Protein AF-A0A6M6JPV5-F1 (afdb_monomer)

Structure (mmCIF, N/CA/C/O backbone):
data_AF-A0A6M6JPV5-F1
#
_entry.id   AF-A0A6M6JPV5-F1
#
loop_
_atom_site.group_PDB
_atom_site.id
_atom_site.type_symbol
_atom_site.label_atom_id
_atom_site.label_alt_id
_atom_site.label_comp_id
_atom_site.label_asym_id
_atom_site.label_entity_id
_atom_site.label_seq_id
_atom_site.pdbx_PDB_ins_code
_atom_site.Cartn_x
_atom_site.Cartn_y
_atom_site.Cartn_z
_atom_site.occupancy
_atom_site.B_iso_or_equiv
_atom_site.auth_seq_id
_atom_site.auth_comp_id
_atom_site.auth_asym_id
_atom_site.auth_atom_id
_atom_site.pdbx_PDB_model_num
ATOM 1 N N . MET A 1 1 ? 1.256 -0.247 9.463 1.00 95.81 1 MET A N 1
ATOM 2 C CA . MET A 1 1 ? 0.774 -0.762 8.167 1.00 95.81 1 MET A CA 1
ATOM 3 C C . MET A 1 1 ? 1.990 -1.065 7.330 1.00 95.81 1 MET A C 1
ATOM 5 O O . MET A 1 1 ? 2.870 -0.217 7.270 1.00 95.81 1 MET A O 1
ATOM 9 N N . THR A 1 2 ? 2.016 -2.234 6.708 1.00 98.06 2 THR A N 1
ATOM 10 C CA . THR A 1 2 ? 3.084 -2.632 5.790 1.00 98.06 2 THR A CA 1
ATOM 11 C C . THR A 1 2 ? 2.474 -2.908 4.429 1.00 98.06 2 THR A C 1
ATOM 13 O O . THR A 1 2 ? 1.382 -3.478 4.349 1.00 98.06 2 THR A O 1
ATOM 16 N N . VAL A 1 3 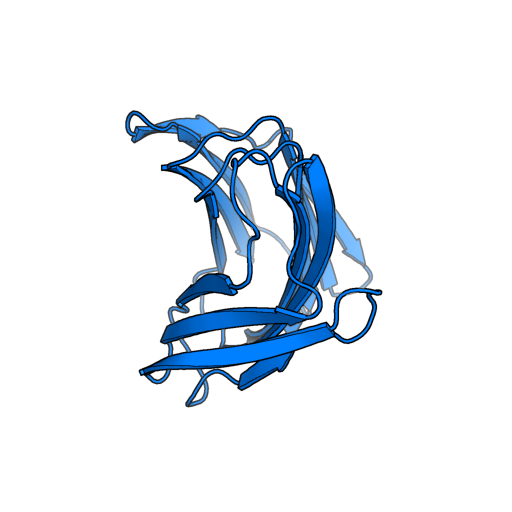? 3.149 -2.459 3.382 1.00 98.56 3 VAL A N 1
ATOM 17 C CA . VAL A 1 3 ? 2.757 -2.650 1.992 1.00 98.56 3 VAL A CA 1
ATOM 18 C C . VAL A 1 3 ? 3.949 -3.227 1.254 1.00 98.56 3 VAL A C 1
ATOM 20 O O . VAL A 1 3 ? 5.005 -2.608 1.238 1.00 98.56 3 VAL A O 1
ATOM 23 N N . ASP A 1 4 ? 3.775 -4.390 0.644 1.00 98.62 4 ASP A N 1
ATOM 24 C CA . ASP A 1 4 ? 4.795 -5.033 -0.176 1.00 98.62 4 ASP A CA 1
ATOM 25 C C . ASP A 1 4 ? 4.351 -4.974 -1.634 1.00 98.62 4 ASP A C 1
ATOM 27 O O . ASP A 1 4 ? 3.386 -5.633 -2.026 1.00 98.62 4 ASP A O 1
ATOM 31 N N . LEU A 1 5 ? 5.039 -4.167 -2.432 1.00 98.56 5 LEU A N 1
ATOM 32 C CA . LEU A 1 5 ? 4.824 -4.005 -3.860 1.00 98.56 5 LEU A CA 1
ATOM 33 C C . LEU A 1 5 ? 5.893 -4.791 -4.621 1.00 98.56 5 LEU A C 1
ATOM 35 O O . LEU A 1 5 ? 7.084 -4.523 -4.504 1.00 98.56 5 LEU A O 1
ATOM 39 N N . GLN A 1 6 ? 5.458 -5.767 -5.404 1.00 98.38 6 GLN A N 1
ATOM 40 C CA . GLN A 1 6 ? 6.316 -6.589 -6.250 1.00 98.38 6 GLN A CA 1
ATOM 41 C C . GLN A 1 6 ? 5.965 -6.295 -7.704 1.00 98.38 6 GLN A C 1
ATOM 43 O O . GLN A 1 6 ? 4.797 -6.427 -8.074 1.00 98.38 6 GLN A O 1
ATOM 48 N N . ILE A 1 7 ? 6.949 -5.907 -8.508 1.00 97.75 7 ILE A N 1
ATOM 49 C CA . ILE A 1 7 ? 6.799 -5.573 -9.926 1.00 97.75 7 ILE A CA 1
ATOM 50 C C . ILE A 1 7 ? 7.757 -6.462 -10.717 1.00 97.75 7 ILE A C 1
ATOM 52 O O . ILE A 1 7 ? 8.962 -6.457 -10.475 1.00 97.75 7 ILE A O 1
ATOM 56 N N . ALA A 1 8 ? 7.214 -7.257 -11.629 1.00 97.12 8 ALA A N 1
ATOM 57 C CA . ALA A 1 8 ? 7.983 -8.093 -12.538 1.00 97.12 8 ALA A CA 1
ATOM 58 C C . ALA A 1 8 ? 8.607 -7.254 -13.665 1.00 97.12 8 ALA A C 1
ATOM 60 O O . ALA A 1 8 ? 8.151 -6.148 -13.946 1.00 97.12 8 ALA A O 1
ATOM 61 N N . ALA A 1 9 ? 9.593 -7.819 -14.365 1.00 95.06 9 ALA A N 1
ATOM 62 C CA . ALA A 1 9 ? 10.273 -7.155 -15.480 1.00 95.06 9 ALA A CA 1
ATOM 63 C C . ALA A 1 9 ? 9.340 -6.769 -16.648 1.00 95.06 9 ALA A C 1
ATOM 65 O O . ALA A 1 9 ? 9.655 -5.870 -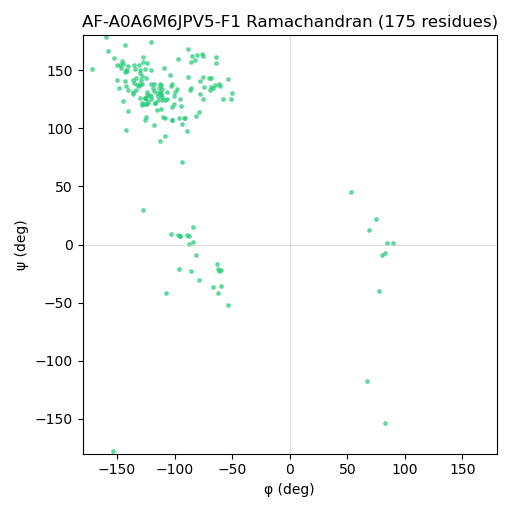17.419 1.00 95.06 9 ALA A O 1
ATOM 66 N N . ASP A 1 10 ? 8.178 -7.422 -16.789 1.00 94.56 10 ASP A N 1
ATOM 67 C CA . ASP A 1 10 ? 7.154 -7.057 -17.782 1.00 94.56 10 ASP A CA 1
ATOM 68 C C . ASP A 1 10 ? 6.140 -6.015 -17.264 1.00 94.56 10 ASP A C 1
ATOM 70 O O . ASP A 1 10 ? 5.126 -5.760 -17.917 1.00 94.56 10 ASP A O 1
ATOM 74 N N . GLY A 1 11 ? 6.380 -5.450 -16.077 1.00 95.25 11 GLY A N 1
ATOM 75 C CA . GLY A 1 11 ? 5.533 -4.456 -15.426 1.00 95.25 11 GLY A CA 1
ATOM 76 C C . GLY A 1 11 ? 4.339 -5.028 -14.661 1.00 95.25 11 GLY A C 1
ATOM 77 O O . GLY A 1 11 ? 3.668 -4.270 -13.955 1.00 95.25 11 GLY A O 1
ATOM 78 N N . LEU A 1 12 ? 4.046 -6.335 -14.745 1.00 97.00 12 LEU A N 1
ATOM 79 C CA . LEU A 1 12 ? 2.995 -6.937 -13.922 1.00 97.00 12 LEU A CA 1
ATOM 80 C C . LEU A 1 12 ? 3.322 -6.786 -12.446 1.00 97.00 12 LEU A C 1
ATOM 82 O O . LEU A 1 12 ? 4.442 -7.059 -12.019 1.00 97.00 12 LEU A O 1
ATOM 86 N N . CYS A 1 13 ? 2.323 -6.425 -11.647 1.00 96.88 13 CYS A N 1
ATOM 87 C CA . CYS A 1 13 ? 2.534 -6.244 -10.226 1.00 96.88 13 CYS A CA 1
ATOM 88 C C . CYS A 1 13 ? 1.563 -7.028 -9.347 1.00 96.88 13 CYS A C 1
ATOM 90 O O . CYS A 1 13 ? 0.434 -7.385 -9.711 1.00 96.88 13 CYS A O 1
ATOM 92 N N . SER A 1 14 ? 2.031 -7.256 -8.127 1.00 97.38 14 SER A N 1
ATOM 93 C CA . SER A 1 14 ? 1.192 -7.617 -6.999 1.00 97.38 14 SER A CA 1
ATOM 94 C C . SER A 1 14 ? 1.505 -6.7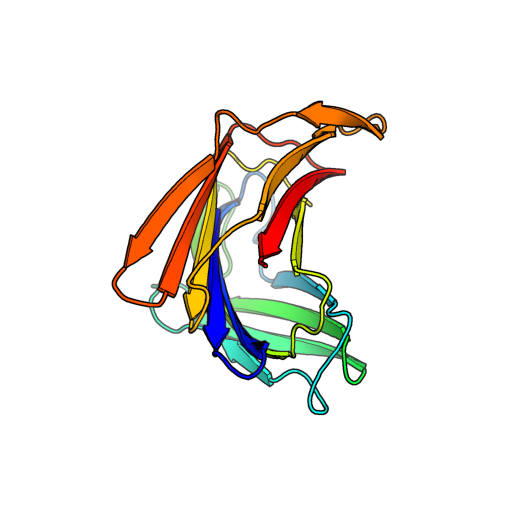00 -5.829 1.00 97.38 14 SER A C 1
ATOM 96 O O . SER A 1 14 ? 2.660 -6.347 -5.598 1.00 97.38 14 SER A O 1
ATOM 98 N N . VAL A 1 15 ? 0.472 -6.316 -5.090 1.00 98.31 15 VAL A N 1
ATOM 99 C CA . VAL A 1 15 ? 0.617 -5.545 -3.859 1.00 98.31 15 VAL A CA 1
ATOM 100 C C . VAL A 1 15 ? -0.021 -6.303 -2.711 1.00 98.31 15 VAL A C 1
ATOM 102 O O . VAL A 1 15 ? -1.170 -6.742 -2.792 1.00 98.31 15 VAL A O 1
ATOM 105 N N . THR A 1 16 ? 0.731 -6.470 -1.635 1.00 98.19 16 THR A N 1
ATOM 106 C CA . THR A 1 16 ? 0.280 -7.123 -0.412 1.00 98.19 16 THR A CA 1
ATOM 107 C C . THR A 1 16 ? 0.189 -6.085 0.687 1.00 98.19 16 THR A C 1
ATOM 109 O O . THR A 1 16 ? 1.116 -5.318 0.908 1.00 98.19 16 THR A O 1
ATOM 112 N N . TYR A 1 17 ? -0.943 -6.052 1.374 1.00 97.56 17 TYR A N 1
ATOM 113 C CA . TYR A 1 17 ? -1.192 -5.142 2.476 1.00 97.56 17 TYR A CA 1
ATOM 114 C C . TYR A 1 17 ? -1.322 -5.898 3.786 1.00 97.56 17 TYR A C 1
ATOM 116 O O . TYR A 1 17 ? -2.118 -6.833 3.883 1.00 97.56 17 TYR A O 1
ATOM 124 N N . TRP A 1 18 ? -0.660 -5.385 4.818 1.00 96.44 18 TRP A N 1
ATOM 125 C CA . TRP A 1 18 ? -0.785 -5.829 6.199 1.00 96.44 18 TRP A CA 1
ATOM 126 C C . TRP A 1 18 ? -1.158 -4.667 7.120 1.00 96.44 18 TRP A C 1
ATOM 128 O O . TRP A 1 18 ? -0.477 -3.639 7.208 1.00 96.44 18 TRP A O 1
ATOM 138 N N . TYR A 1 19 ? -2.247 -4.847 7.860 1.00 95.25 19 TYR A N 1
ATOM 139 C CA . TYR A 1 19 ? -2.757 -3.884 8.825 1.00 95.25 19 TYR A CA 1
ATOM 140 C C . TYR A 1 19 ? -2.686 -4.473 10.222 1.00 95.25 19 TYR A C 1
ATOM 142 O O . TYR A 1 19 ? -3.421 -5.404 10.530 1.00 95.25 19 TYR A O 1
ATOM 150 N N . HIS A 1 20 ? -1.869 -3.872 11.081 1.00 94.62 20 HIS A N 1
ATOM 151 C CA . HIS A 1 20 ? -2.031 -3.994 12.523 1.00 94.62 20 HIS A CA 1
ATOM 152 C C . HIS A 1 20 ? -2.917 -2.831 12.981 1.00 94.62 20 HIS A C 1
ATOM 154 O O . HIS A 1 20 ? -2.516 -1.671 12.888 1.00 94.62 20 HIS A O 1
ATOM 160 N N . SER A 1 21 ? -4.154 -3.131 13.368 1.00 93.50 21 SER A N 1
ATOM 161 C CA . SER A 1 21 ? -5.191 -2.139 13.649 1.00 93.50 21 SER A CA 1
ATOM 162 C C . SER A 1 21 ? -5.590 -2.188 15.114 1.00 93.50 21 SER A C 1
ATOM 164 O O . SER A 1 21 ? -5.937 -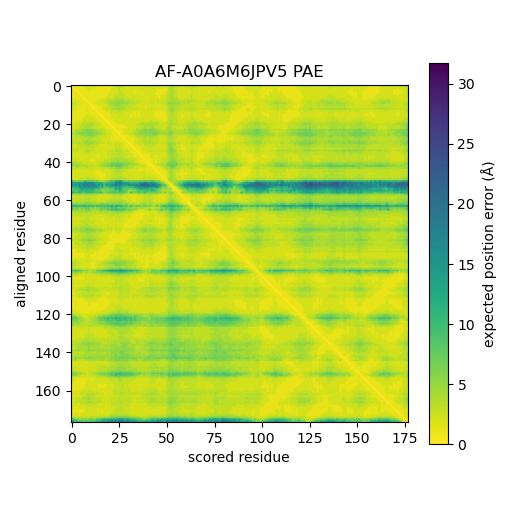3.257 15.597 1.00 93.50 21 SER A O 1
ATOM 166 N N . LEU A 1 22 ? -5.613 -1.031 15.777 1.00 94.75 22 LEU A N 1
ATOM 167 C CA . LEU A 1 22 ? -6.192 -0.830 17.106 1.00 94.75 22 LEU A CA 1
ATOM 168 C C . LEU A 1 22 ? -7.585 -0.212 16.961 1.00 94.75 22 LEU A C 1
ATOM 170 O O . LEU A 1 22 ? -7.754 0.779 16.244 1.00 94.75 22 LEU A O 1
ATOM 174 N N . ASN A 1 23 ? -8.584 -0.774 17.636 1.00 95.81 23 ASN A N 1
ATOM 175 C CA . ASN A 1 23 ? -9.914 -0.182 17.678 1.00 95.81 23 ASN A CA 1
ATOM 176 C C . ASN A 1 23 ? -10.040 0.806 18.848 1.00 95.81 23 ASN A C 1
ATOM 178 O O . ASN A 1 23 ? -10.327 0.418 19.975 1.00 95.81 23 ASN A O 1
ATOM 182 N N . LEU A 1 24 ? -9.867 2.097 18.561 1.00 94.06 24 LEU A N 1
ATOM 183 C CA . LEU A 1 24 ? -10.073 3.189 19.526 1.00 94.06 24 LEU A CA 1
ATOM 184 C C . LEU A 1 24 ? -11.521 3.709 19.575 1.00 94.06 24 LEU A C 1
ATOM 186 O O . LEU A 1 24 ? -11.784 4.737 20.191 1.00 94.06 24 LEU A O 1
ATOM 190 N N . THR A 1 25 ? -12.456 3.051 18.887 1.00 93.75 25 THR A N 1
ATOM 191 C CA . THR A 1 25 ? -13.875 3.430 18.923 1.00 93.75 25 THR A CA 1
ATOM 192 C C . THR A 1 25 ? -14.601 2.724 20.066 1.00 93.75 25 THR A C 1
ATOM 194 O O . THR A 1 25 ? -14.088 1.776 20.653 1.00 93.75 25 THR A O 1
ATOM 197 N N . ASP A 1 26 ? -15.824 3.157 20.356 1.00 97.00 26 ASP A N 1
ATOM 198 C CA . ASP A 1 26 ? -16.714 2.559 21.355 1.00 97.00 26 ASP A CA 1
ATOM 199 C C . ASP A 1 26 ? -17.516 1.356 20.819 1.00 97.00 26 ASP A C 1
ATOM 201 O O . ASP A 1 26 ? -18.336 0.782 21.536 1.00 97.00 26 ASP A O 1
ATOM 205 N N . ARG A 1 27 ? -17.297 0.951 19.557 1.00 97.31 27 ARG A N 1
ATOM 206 C CA . ARG A 1 27 ? -18.051 -0.118 18.885 1.00 97.31 27 ARG A CA 1
ATOM 207 C C . ARG A 1 27 ? -17.134 -1.148 18.226 1.00 97.31 27 ARG A C 1
ATOM 209 O O . ARG A 1 27 ? -16.054 -0.794 17.759 1.00 97.31 27 ARG A O 1
ATOM 216 N N . PRO A 1 28 ? -17.553 -2.421 18.118 1.00 97.31 28 PRO A N 1
ATOM 217 C CA . PRO A 1 28 ? -16.786 -3.415 17.378 1.00 97.31 28 PRO A CA 1
ATOM 218 C C . PRO A 1 28 ? -16.627 -3.056 15.893 1.00 97.31 28 PRO A C 1
ATOM 220 O O . PRO A 1 28 ? -17.577 -2.635 15.225 1.00 97.31 28 PRO A O 1
ATOM 223 N N . VAL A 1 29 ? -15.428 -3.272 15.352 1.00 95.88 29 VAL A N 1
ATOM 224 C CA . VAL A 1 29 ? -15.137 -3.105 13.923 1.00 95.88 29 VAL A CA 1
ATOM 225 C C . VAL A 1 29 ? -15.304 -4.447 13.223 1.00 95.88 29 VAL A C 1
ATOM 227 O O . VAL A 1 29 ? -14.443 -5.321 13.288 1.00 95.88 29 VAL A O 1
ATOM 230 N N . HIS A 1 30 ? -16.419 -4.589 12.511 1.00 96.00 30 HIS A N 1
ATOM 231 C CA . HIS A 1 30 ? -16.724 -5.777 11.707 1.00 96.00 30 HIS A CA 1
ATOM 232 C C . HIS A 1 30 ? -16.127 -5.720 10.300 1.00 96.00 30 HIS A C 1
ATOM 234 O O . HIS A 1 30 ? -15.988 -6.740 9.629 1.00 96.00 30 HIS A O 1
ATOM 240 N N . ARG A 1 31 ? -15.834 -4.512 9.812 1.00 94.56 31 ARG A N 1
ATOM 241 C CA . ARG A 1 31 ? -15.556 -4.273 8.399 1.00 94.56 31 ARG A CA 1
ATOM 242 C C . ARG A 1 31 ? -14.569 -3.133 8.216 1.00 94.56 31 ARG A C 1
ATOM 244 O O . ARG A 1 31 ? -14.741 -2.060 8.788 1.00 94.56 31 ARG A O 1
ATOM 251 N N . ALA A 1 32 ? -13.586 -3.347 7.350 1.00 93.88 32 ALA A N 1
ATOM 252 C CA . ALA A 1 32 ? -12.597 -2.348 6.971 1.00 93.88 32 ALA A CA 1
ATOM 253 C C . ALA A 1 32 ? -12.705 -2.047 5.461 1.00 93.88 32 ALA A C 1
ATOM 255 O O . ALA A 1 32 ? -12.262 -2.872 4.657 1.00 93.88 32 ALA A O 1
ATOM 256 N N . PRO A 1 33 ? -13.317 -0.915 5.052 1.00 95.50 33 PRO A N 1
ATOM 257 C CA . PRO A 1 33 ? -13.440 -0.545 3.642 1.00 95.50 33 PRO A CA 1
ATOM 258 C C . PRO A 1 33 ? -12.079 -0.193 3.040 1.00 95.50 33 PRO A C 1
ATOM 260 O O . PRO A 1 33 ? -11.230 0.381 3.724 1.00 95.50 33 PRO A O 1
ATOM 263 N N . ARG A 1 34 ? -11.874 -0.560 1.776 1.00 95.56 34 ARG A N 1
ATOM 264 C CA . ARG A 1 34 ? -10.634 -0.368 1.025 1.00 95.56 34 ARG A CA 1
ATOM 265 C C . ARG A 1 34 ? -10.934 -0.016 -0.421 1.00 95.56 34 ARG A C 1
ATOM 267 O O . ARG A 1 34 ? -11.938 -0.458 -0.989 1.00 95.56 34 ARG A O 1
ATOM 274 N N . ASP A 1 35 ? -10.027 0.739 -1.000 1.00 95.12 35 ASP A N 1
ATOM 275 C CA . ASP A 1 35 ? -9.999 1.111 -2.394 1.00 95.12 35 ASP A CA 1
ATOM 276 C C . ASP A 1 35 ? -8.580 0.972 -2.941 1.00 95.12 35 ASP A C 1
ATOM 278 O O . ASP A 1 35 ? -7.595 1.233 -2.257 1.00 95.12 35 ASP A O 1
ATOM 282 N N . LEU A 1 36 ? -8.498 0.499 -4.179 1.00 95.81 36 LEU A N 1
ATOM 283 C CA . LEU A 1 36 ? -7.273 0.443 -4.956 1.00 95.81 36 LEU A CA 1
ATOM 284 C C . LEU A 1 36 ? -7.565 0.940 -6.360 1.00 95.81 36 LEU A C 1
ATOM 286 O O . LEU A 1 36 ? -8.593 0.597 -6.953 1.00 95.81 36 LEU A O 1
ATOM 290 N N . TRP A 1 37 ? -6.631 1.719 -6.878 1.00 96.00 37 TRP A N 1
ATOM 291 C CA . TRP A 1 37 ? -6.631 2.214 -8.239 1.00 96.00 37 TRP A CA 1
ATOM 292 C C . TRP A 1 37 ? -5.240 1.995 -8.822 1.00 96.00 37 TRP A C 1
ATOM 294 O O . TRP A 1 37 ? -4.239 2.247 -8.153 1.00 96.00 37 TRP A O 1
ATOM 304 N N . PHE A 1 38 ? -5.201 1.540 -10.066 1.00 96.12 38 PHE A N 1
ATOM 305 C CA . PHE A 1 38 ? -3.989 1.455 -10.865 1.00 96.12 38 PHE A CA 1
ATOM 306 C C . PHE A 1 38 ? -4.213 2.187 -12.183 1.00 96.12 38 PHE A C 1
ATOM 308 O O . PHE A 1 38 ? -5.329 2.228 -12.703 1.00 96.12 38 PHE A O 1
ATOM 315 N N . GLN A 1 39 ? -3.151 2.733 -12.766 1.00 95.94 39 GLN A N 1
ATOM 316 C CA . GLN A 1 39 ? -3.242 3.347 -14.090 1.00 95.94 39 GLN A CA 1
ATOM 317 C C . GLN A 1 39 ? -3.544 2.300 -15.172 1.00 95.94 39 GLN A C 1
ATOM 319 O O . GLN A 1 39 ? -4.331 2.559 -16.083 1.00 95.94 39 GLN A O 1
ATOM 324 N N . HIS A 1 40 ? -2.972 1.099 -15.035 1.00 96.31 40 HIS A N 1
ATOM 325 C CA . HIS A 1 40 ? -3.163 -0.014 -15.959 1.00 96.31 40 HIS A CA 1
ATOM 326 C C . HIS A 1 40 ? -3.430 -1.334 -15.221 1.00 96.31 40 HIS A C 1
ATOM 328 O O . HIS A 1 40 ? -2.960 -1.563 -14.105 1.00 96.31 40 HIS A O 1
ATOM 334 N N . SER A 1 41 ? -4.183 -2.222 -15.869 1.00 95.44 41 SER A N 1
ATOM 335 C CA . SER A 1 41 ? -4.425 -3.593 -15.417 1.00 95.44 41 SER A CA 1
ATOM 336 C C . SER A 1 41 ? -4.646 -4.532 -16.603 1.00 95.44 41 SER A C 1
ATOM 338 O O . SER A 1 41 ? -5.077 -4.111 -17.681 1.00 95.44 41 SER A O 1
ATOM 340 N N . ARG A 1 42 ? -4.360 -5.825 -16.414 1.00 92.44 42 ARG A N 1
ATOM 341 C CA . ARG A 1 42 ? -4.678 -6.888 -17.379 1.00 92.44 42 ARG A CA 1
ATOM 342 C C . ARG A 1 42 ? -6.029 -7.502 -17.016 1.00 92.44 42 ARG A C 1
ATOM 344 O O . ARG A 1 42 ? -6.113 -8.624 -16.526 1.00 92.44 42 ARG A O 1
ATOM 351 N N . GLY A 1 43 ? -7.086 -6.726 -17.248 1.00 90.94 43 GLY A N 1
ATOM 352 C CA . GLY A 1 43 ? -8.451 -7.063 -16.848 1.00 90.94 43 GLY A CA 1
ATOM 353 C C . GLY A 1 43 ? -8.733 -6.701 -15.393 1.00 90.94 43 GLY A C 1
ATOM 354 O O . GLY A 1 43 ? -8.128 -5.783 -14.841 1.00 90.94 43 GLY A O 1
ATOM 355 N N . GLN A 1 44 ? -9.679 -7.412 -14.782 1.00 93.50 44 GLN A N 1
ATOM 356 C CA . GLN A 1 44 ? -10.133 -7.143 -13.423 1.00 93.50 44 GLN A CA 1
ATOM 357 C C . GLN A 1 44 ? -9.059 -7.475 -12.378 1.00 93.50 44 GLN A C 1
ATOM 359 O O . GLN A 1 44 ? -8.516 -8.578 -12.364 1.00 93.50 44 GLN A O 1
ATOM 364 N N . LEU A 1 45 ? -8.842 -6.557 -11.432 1.00 96.38 45 LEU A N 1
ATOM 365 C CA . LEU A 1 45 ? -7.971 -6.790 -10.276 1.00 96.38 45 LEU A CA 1
ATOM 366 C C . LEU A 1 45 ? -8.428 -8.002 -9.454 1.00 96.38 45 LEU A C 1
ATOM 368 O O . LEU A 1 45 ? -9.569 -8.032 -8.970 1.00 96.38 45 LEU A O 1
ATOM 372 N N . ASP A 1 46 ? -7.527 -8.955 -9.228 1.00 95.88 46 ASP A N 1
ATOM 373 C CA . ASP A 1 46 ? -7.744 -10.105 -8.352 1.00 95.88 46 ASP A CA 1
ATOM 374 C C . ASP A 1 46 ? -7.396 -9.754 -6.903 1.00 95.88 46 ASP A C 1
ATOM 376 O O . ASP A 1 46 ? -6.350 -9.170 -6.632 1.00 95.88 46 ASP A O 1
ATOM 380 N N . LEU A 1 47 ? -8.279 -10.110 -5.971 1.00 96.50 47 LEU A N 1
ATOM 381 C CA . LEU A 1 47 ? -8.196 -9.743 -4.559 1.00 96.50 47 LEU A CA 1
ATOM 382 C C . LEU A 1 47 ? -8.332 -10.993 -3.697 1.00 96.50 47 LEU A C 1
ATOM 384 O O . LEU A 1 47 ? -9.381 -11.639 -3.694 1.00 96.50 47 LEU A O 1
ATOM 388 N N . VAL A 1 48 ? -7.305 -11.273 -2.898 1.00 96.06 48 VAL A N 1
ATOM 389 C CA . VAL A 1 48 ? -7.235 -12.457 -2.038 1.00 96.06 48 VAL A CA 1
ATOM 390 C C . VAL A 1 48 ? -6.998 -12.041 -0.591 1.00 96.06 48 VAL A C 1
ATOM 392 O O . VAL A 1 48 ? -6.083 -11.277 -0.294 1.00 96.06 48 VAL A O 1
ATOM 395 N N . ALA A 1 49 ? -7.823 -12.545 0.327 1.00 95.19 49 ALA A N 1
ATOM 396 C CA . ALA A 1 49 ? -7.650 -12.319 1.761 1.00 95.19 49 ALA A CA 1
ATOM 397 C C . ALA 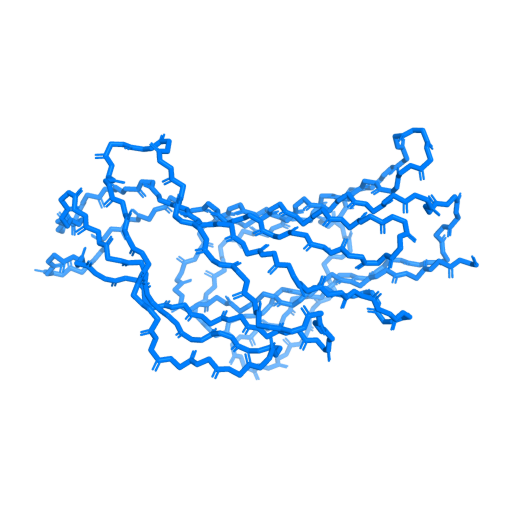A 1 49 ? -6.487 -13.174 2.299 1.00 95.19 49 ALA A C 1
ATOM 399 O O . ALA A 1 49 ? -6.391 -14.359 1.971 1.00 95.19 49 ALA A O 1
ATOM 400 N N . LEU A 1 50 ? -5.617 -12.592 3.126 1.00 93.12 50 LEU A N 1
ATOM 401 C CA . LEU A 1 50 ? -4.481 -13.301 3.718 1.00 93.12 50 LEU A CA 1
ATOM 402 C C . LEU A 1 50 ? -4.911 -14.020 4.999 1.00 93.12 50 LEU A C 1
ATOM 404 O O . LEU A 1 50 ? -5.599 -13.451 5.842 1.00 93.12 50 LEU A O 1
ATOM 408 N N . ARG A 1 51 ? -4.492 -15.278 5.160 1.00 79.56 51 ARG A N 1
ATOM 409 C CA . ARG A 1 51 ? -4.957 -16.165 6.244 1.00 79.56 51 ARG A CA 1
ATOM 410 C C . ARG A 1 51 ? -4.035 -16.226 7.465 1.00 79.56 51 ARG A C 1
ATOM 412 O O . ARG A 1 51 ? -4.253 -17.054 8.338 1.00 79.56 51 ARG A O 1
ATOM 419 N N . GLU A 1 52 ? -3.017 -15.379 7.540 1.00 69.44 52 GLU A N 1
ATOM 420 C CA . GLU A 1 52 ? -1.911 -15.536 8.501 1.00 69.44 52 GLU A CA 1
ATOM 421 C C . GLU A 1 52 ? -2.191 -14.961 9.900 1.00 69.44 52 GLU A C 1
ATOM 423 O O . GLU A 1 52 ? -1.272 -14.791 10.694 1.00 69.44 52 GLU A O 1
ATOM 428 N N . SER A 1 53 ? -3.446 -14.652 10.242 1.00 64.44 53 SER A N 1
ATOM 429 C CA . SER A 1 53 ? -3.781 -14.049 11.535 1.00 64.44 53 SER A CA 1
ATOM 430 C C . SER A 1 53 ? -4.878 -14.805 12.290 1.00 64.44 53 SER A C 1
ATOM 432 O O . SER A 1 53 ? -5.676 -15.541 11.707 1.00 64.44 53 SER A O 1
ATOM 434 N N . ALA A 1 54 ? -4.958 -14.563 13.603 1.00 67.88 54 ALA A N 1
ATOM 435 C CA . ALA A 1 54 ? -6.063 -15.030 14.443 1.00 67.88 54 ALA A CA 1
ATOM 436 C C . ALA A 1 54 ? -7.429 -14.453 14.013 1.00 67.88 54 ALA A C 1
ATOM 438 O O . ALA A 1 54 ? -8.472 -15.047 14.286 1.00 67.88 54 ALA A O 1
ATOM 439 N N . THR A 1 55 ? -7.432 -13.310 13.318 1.00 76.62 55 THR A N 1
ATOM 440 C CA . THR A 1 55 ? -8.634 -12.703 12.744 1.00 76.62 55 THR A CA 1
ATOM 441 C C . THR A 1 55 ? -8.822 -13.206 11.320 1.00 76.62 55 THR A C 1
ATOM 443 O O . THR A 1 55 ? -8.108 -12.818 10.393 1.00 76.62 55 THR A O 1
ATOM 446 N N . ARG A 1 56 ? -9.829 -14.054 11.109 1.00 83.06 56 ARG A N 1
ATOM 447 C CA . ARG A 1 56 ? -10.198 -14.452 9.751 1.00 83.06 56 ARG A CA 1
ATOM 448 C C . ARG A 1 56 ? -10.750 -13.236 9.026 1.00 83.06 56 ARG A C 1
ATOM 450 O O . ARG A 1 56 ? -11.596 -12.525 9.570 1.00 83.06 56 ARG A O 1
ATOM 457 N N . ASN A 1 57 ? -10.307 -13.027 7.791 1.00 89.94 57 ASN A N 1
ATOM 458 C CA . ASN A 1 57 ? -10.903 -12.034 6.921 1.00 89.94 57 ASN A CA 1
ATOM 459 C C . ASN A 1 57 ? -11.453 -12.644 5.628 1.00 89.94 57 ASN A C 1
ATOM 461 O O . ASN A 1 57 ? -10.980 -13.660 5.123 1.00 89.94 57 ASN A O 1
ATOM 465 N N . ALA A 1 58 ? -12.492 -12.004 5.103 1.00 93.12 58 ALA A N 1
ATOM 466 C CA . ALA A 1 58 ? -13.054 -12.293 3.792 1.00 93.12 58 ALA A CA 1
ATOM 467 C C . ALA A 1 58 ? -13.193 -10.990 3.006 1.00 93.12 58 ALA A C 1
ATOM 469 O O . ALA A 1 58 ? -13.444 -9.932 3.584 1.00 93.12 58 ALA A O 1
ATOM 470 N N . ILE A 1 59 ? -13.036 -11.054 1.686 1.00 95.50 59 ILE A N 1
ATOM 471 C CA . ILE A 1 59 ? -13.156 -9.879 0.824 1.00 95.50 59 ILE A CA 1
ATOM 472 C C . ILE A 1 59 ? -14.579 -9.797 0.286 1.00 95.50 59 ILE A C 1
ATOM 474 O O . ILE A 1 59 ? -15.038 -10.674 -0.439 1.00 95.50 59 ILE A O 1
ATOM 478 N N . GLN A 1 60 ? -15.266 -8.709 0.619 1.00 95.81 60 GLN A N 1
ATOM 479 C CA . GLN A 1 60 ? -16.542 -8.342 0.020 1.00 95.81 60 GLN A CA 1
ATOM 480 C C . GLN A 1 60 ? -16.305 -7.227 -0.999 1.00 95.81 60 GLN A C 1
ATOM 482 O O . GLN A 1 60 ? -16.065 -6.078 -0.619 1.00 95.81 60 GLN A O 1
ATOM 487 N N . ARG A 1 61 ? -16.397 -7.546 -2.292 1.00 94.94 61 ARG A N 1
ATOM 488 C CA . ARG A 1 61 ? -16.350 -6.535 -3.358 1.00 94.94 61 ARG A CA 1
ATOM 489 C C . ARG A 1 61 ? -17.608 -5.666 -3.310 1.00 94.94 61 ARG A C 1
ATOM 491 O O . ARG A 1 61 ? -18.708 -6.179 -3.136 1.00 94.94 61 ARG A O 1
ATOM 498 N N . LEU A 1 62 ? -17.429 -4.354 -3.435 1.00 94.06 62 LEU A N 1
ATOM 499 C CA . LEU A 1 62 ? -18.519 -3.372 -3.493 1.00 94.06 62 LEU A CA 1
ATOM 500 C C . LEU A 1 62 ? -18.698 -2.806 -4.892 1.00 94.06 62 LEU A C 1
ATOM 502 O O . LEU A 1 62 ? -19.816 -2.602 -5.347 1.00 94.06 62 LEU A O 1
ATOM 506 N N . HIS A 1 63 ? -17.583 -2.522 -5.549 1.00 90.31 63 HIS A N 1
ATOM 507 C CA . HIS A 1 63 ? -17.550 -2.035 -6.910 1.00 90.31 63 HIS A CA 1
ATOM 508 C C . HIS A 1 63 ? -16.262 -2.521 -7.557 1.00 90.31 63 HIS A C 1
ATOM 510 O O . HIS A 1 63 ? -15.207 -2.574 -6.914 1.00 90.31 63 HIS A O 1
ATOM 516 N N . THR A 1 64 ? -16.338 -2.901 -8.824 1.00 81.62 64 THR A N 1
ATOM 517 C CA . THR A 1 64 ? -15.146 -3.235 -9.589 1.00 81.62 64 THR A CA 1
ATOM 518 C C . THR A 1 64 ? -15.278 -2.713 -11.009 1.00 81.62 64 THR A C 1
ATOM 520 O O . THR A 1 64 ? -16.312 -2.897 -11.644 1.00 81.62 64 THR A O 1
ATOM 523 N N . ALA A 1 65 ? -14.212 -2.067 -11.458 1.00 88.25 65 ALA A N 1
ATOM 524 C CA . ALA A 1 65 ? -13.882 -1.819 -12.850 1.00 88.25 65 ALA A CA 1
ATOM 525 C C . ALA A 1 65 ? -12.511 -2.466 -13.116 1.00 88.25 65 ALA A C 1
ATOM 527 O O . ALA A 1 65 ? -11.883 -2.962 -12.178 1.00 88.25 65 ALA A O 1
ATOM 528 N N . ASP A 1 66 ? -12.038 -2.470 -14.361 1.00 89.38 66 ASP A N 1
ATOM 529 C CA . ASP A 1 66 ? -10.806 -3.186 -14.721 1.00 89.38 66 ASP A CA 1
ATOM 530 C C . ASP A 1 66 ? -9.620 -2.788 -13.831 1.00 89.38 66 ASP A C 1
ATOM 532 O O . ASP A 1 66 ? -9.014 -3.637 -13.182 1.00 89.38 66 ASP A O 1
ATOM 536 N N . ASN A 1 67 ? -9.352 -1.490 -13.705 1.00 91.62 67 ASN A N 1
ATOM 537 C CA . ASN A 1 67 ? -8.201 -0.949 -12.982 1.00 91.62 67 ASN A CA 1
ATOM 538 C C . ASN A 1 67 ? -8.543 -0.368 -11.596 1.00 91.62 67 ASN A C 1
ATOM 540 O O . ASN A 1 67 ? -7.700 0.272 -10.964 1.00 91.62 67 ASN A O 1
ATOM 544 N N . VAL A 1 68 ? -9.775 -0.579 -11.113 1.00 95.12 68 VAL A N 1
ATOM 545 C CA . VAL A 1 68 ? -10.261 -0.049 -9.829 1.00 95.12 68 VAL A CA 1
ATOM 546 C C . VAL A 1 68 ? -11.027 -1.102 -9.054 1.00 95.12 68 VAL A C 1
ATOM 548 O O . VAL A 1 68 ? -11.996 -1.679 -9.546 1.00 95.12 68 VAL A O 1
ATOM 551 N N . ALA A 1 69 ? -10.690 -1.264 -7.779 1.00 95.94 69 ALA A N 1
ATOM 552 C CA . ALA A 1 69 ? -11.467 -2.081 -6.863 1.00 95.94 69 ALA A CA 1
ATOM 553 C C . ALA A 1 69 ? -11.859 -1.288 -5.619 1.00 95.94 69 ALA A C 1
ATOM 555 O O . ALA A 1 69 ? -11.004 -0.771 -4.909 1.00 95.94 69 ALA A O 1
ATOM 556 N N . LYS A 1 70 ? -13.160 -1.262 -5.308 1.00 96.88 70 LYS A N 1
ATOM 557 C CA . LYS A 1 70 ? -13.675 -0.858 -3.993 1.00 96.88 70 LYS A CA 1
ATOM 558 C C . LYS A 1 70 ? -14.258 -2.081 -3.309 1.00 96.88 70 LYS A C 1
ATOM 560 O O . LYS A 1 70 ? -15.097 -2.787 -3.872 1.00 96.88 70 LYS A O 1
ATOM 565 N N . PHE A 1 71 ? -13.825 -2.350 -2.091 1.00 96.81 71 PHE A N 1
ATOM 566 C CA . PHE A 1 71 ? -14.170 -3.568 -1.369 1.00 96.81 71 PHE A CA 1
ATOM 567 C C . PHE A 1 71 ? -14.107 -3.331 0.137 1.00 96.81 71 PHE A C 1
ATOM 569 O O . PHE A 1 71 ? -13.867 -2.221 0.613 1.00 96.81 71 PHE A O 1
ATOM 576 N N . ALA A 1 72 ? -14.358 -4.373 0.917 1.00 96.31 72 ALA A N 1
ATOM 577 C CA . ALA A 1 72 ? -13.983 -4.374 2.316 1.00 96.31 72 ALA A CA 1
ATOM 578 C C . ALA A 1 72 ? -13.503 -5.735 2.778 1.00 96.31 72 ALA A C 1
ATOM 580 O O . ALA A 1 72 ? -14.017 -6.769 2.349 1.00 96.31 72 ALA A O 1
ATOM 581 N N . CYS A 1 73 ? -12.586 -5.698 3.736 1.00 95.56 73 CYS A N 1
ATOM 582 C CA . CYS A 1 73 ? -12.259 -6.847 4.557 1.00 95.56 73 CYS A CA 1
ATOM 583 C C . CYS A 1 73 ? -13.343 -6.993 5.630 1.00 95.56 73 CYS A C 1
ATOM 585 O O . CYS A 1 73 ? -13.491 -6.117 6.484 1.00 95.56 73 CYS A O 1
ATOM 587 N N . GLN A 1 74 ? -14.111 -8.075 5.564 1.00 95.94 74 GLN A N 1
ATOM 588 C CA . GLN A 1 74 ? -14.991 -8.542 6.634 1.00 95.94 74 GLN A CA 1
ATOM 589 C C . GLN A 1 74 ? -14.135 -9.251 7.678 1.00 95.94 74 GLN A C 1
ATOM 591 O O . GLN A 1 74 ? -13.331 -10.095 7.295 1.00 95.94 74 GLN A O 1
ATOM 596 N N . LEU A 1 75 ? -14.280 -8.905 8.954 1.00 94.56 75 LEU A N 1
ATOM 597 C CA . LEU A 1 75 ? -13.428 -9.378 10.046 1.00 94.56 75 LEU A CA 1
ATOM 598 C C . LEU A 1 75 ? -14.219 -10.301 10.974 1.00 94.56 75 LEU A C 1
ATOM 600 O O . LEU A 1 75 ? -15.312 -9.952 11.424 1.00 94.56 75 LEU A O 1
ATOM 604 N N . SER A 1 76 ? -13.670 -11.486 11.243 1.00 91.88 76 SER A N 1
ATOM 605 C CA . SER A 1 76 ? -14.267 -12.480 12.132 1.00 91.88 76 SER A CA 1
ATOM 606 C C . SER A 1 76 ? -13.196 -13.174 12.995 1.00 91.88 76 SER A C 1
ATOM 608 O O . SER A 1 76 ? -12.406 -13.960 12.461 1.00 91.88 76 SER A O 1
ATOM 610 N N . PRO A 1 77 ? -13.210 -12.994 14.327 1.00 93.12 77 PRO A N 1
ATOM 611 C CA . PRO A 1 77 ? -14.129 -12.132 15.082 1.00 93.12 77 PRO A CA 1
ATOM 612 C C . PRO A 1 77 ? -13.955 -10.637 14.735 1.00 93.12 77 PRO A C 1
ATOM 614 O O . PRO A 1 77 ? -12.943 -10.266 14.137 1.00 93.12 77 PRO A O 1
ATOM 617 N N . PRO A 1 78 ? -14.945 -9.776 15.043 1.00 95.50 78 PRO A N 1
ATOM 618 C CA . PRO A 1 78 ? -14.754 -8.332 14.942 1.00 95.50 78 PRO A CA 1
ATOM 619 C C . PRO A 1 78 ? -13.690 -7.858 15.937 1.00 95.50 78 PRO A C 1
ATOM 621 O O . PRO A 1 78 ? -13.476 -8.490 16.965 1.00 95.50 78 PRO A O 1
ATOM 624 N N . ILE A 1 79 ? -13.069 -6.715 15.654 1.00 95.56 79 ILE A N 1
ATOM 625 C CA . ILE A 1 79 ? -12.123 -6.085 16.586 1.00 95.56 79 ILE A CA 1
ATOM 626 C C . ILE A 1 79 ? -12.939 -5.314 17.626 1.00 95.56 79 ILE A C 1
ATOM 628 O O . ILE A 1 79 ? -13.568 -4.311 17.271 1.00 95.56 79 ILE A O 1
ATOM 632 N N . HIS A 1 80 ? -12.976 -5.746 18.884 1.00 97.06 80 HIS A N 1
ATOM 633 C CA . HIS A 1 80 ? -13.726 -5.039 19.926 1.00 97.06 80 HIS A CA 1
ATOM 634 C C . HIS A 1 80 ? -13.008 -3.753 20.381 1.00 97.06 80 HIS A C 1
ATOM 636 O O . HIS A 1 80 ? -11.828 -3.565 20.081 1.00 97.06 80 HIS A O 1
ATOM 642 N N . PRO A 1 81 ? -13.707 -2.815 21.049 1.00 97.94 81 PRO A N 1
ATOM 643 C CA . PRO A 1 81 ? -13.084 -1.617 21.615 1.00 97.94 81 PRO A CA 1
ATOM 644 C C . PRO A 1 81 ? -11.854 -1.937 22.472 1.00 97.94 81 PRO A C 1
ATOM 646 O O . PRO A 1 81 ? -11.912 -2.796 23.348 1.00 97.94 81 PRO A O 1
ATOM 649 N N . GLY A 1 82 ? -10.746 -1.244 22.216 1.00 97.12 82 GLY A N 1
ATOM 650 C CA . GLY A 1 82 ? -9.463 -1.452 22.891 1.00 97.12 82 GLY A CA 1
ATOM 651 C C . GLY A 1 82 ? -8.640 -2.637 22.374 1.00 97.12 82 GLY A C 1
ATOM 652 O O . GLY A 1 82 ? -7.473 -2.753 22.742 1.00 97.12 82 GLY A O 1
ATOM 653 N N . GLU A 1 83 ? -9.192 -3.490 21.508 1.00 96.44 83 GLU A N 1
ATOM 654 C CA . GLU A 1 83 ? -8.466 -4.629 20.945 1.00 96.44 83 GLU A CA 1
ATOM 655 C C . GLU A 1 83 ? -7.652 -4.254 19.709 1.00 96.44 83 GLU A C 1
ATOM 657 O O . GLU A 1 83 ? -7.956 -3.302 18.975 1.00 96.44 83 GLU A O 1
ATOM 662 N N . THR A 1 84 ? -6.634 -5.072 19.446 1.00 94.00 84 THR A N 1
ATOM 663 C CA . THR A 1 84 ? -5.887 -5.052 18.196 1.00 94.00 84 THR A CA 1
ATOM 664 C C . THR A 1 84 ? -6.187 -6.278 17.346 1.00 94.00 84 THR A C 1
ATOM 666 O O . THR A 1 84 ? -6.491 -7.358 17.848 1.00 94.00 84 THR A O 1
ATOM 669 N N . ALA A 1 85 ? -6.064 -6.122 16.032 1.00 93.69 85 ALA A N 1
ATOM 670 C CA . ALA A 1 85 ? -6.049 -7.243 15.107 1.00 93.69 85 ALA A CA 1
ATOM 671 C C . ALA A 1 85 ? -5.042 -7.016 13.985 1.00 93.69 85 ALA A C 1
ATOM 673 O O . ALA A 1 85 ? -4.819 -5.885 13.540 1.00 93.69 85 ALA A O 1
ATOM 674 N N . LEU A 1 86 ? -4.480 -8.119 13.501 1.00 94.00 86 LEU A N 1
ATOM 675 C CA . LEU A 1 86 ? -3.732 -8.175 12.255 1.00 94.00 86 LEU A CA 1
ATOM 676 C C . LEU A 1 86 ? -4.664 -8.690 11.159 1.00 94.00 86 LEU A C 1
ATOM 678 O O . LEU A 1 86 ? -5.364 -9.673 11.362 1.00 94.00 86 LEU A O 1
ATOM 682 N N . PHE A 1 87 ? -4.682 -8.056 9.995 1.00 94.69 87 PHE A N 1
ATOM 683 C CA . PHE A 1 87 ? -5.326 -8.613 8.806 1.00 94.69 87 PHE A CA 1
ATOM 684 C C . PHE A 1 87 ? -4.661 -8.073 7.546 1.00 94.69 87 PHE A C 1
ATOM 686 O O . PHE A 1 87 ? -4.023 -7.020 7.570 1.00 94.69 87 PHE A O 1
ATOM 693 N N . GLY A 1 88 ? -4.842 -8.768 6.428 1.00 95.38 88 GLY A N 1
ATOM 694 C CA . GLY A 1 88 ? -4.220 -8.365 5.177 1.00 95.38 88 GLY A CA 1
ATOM 695 C C . GLY A 1 88 ? -4.918 -8.906 3.944 1.00 95.38 88 GLY A C 1
ATOM 696 O O . GLY A 1 88 ? -5.776 -9.786 4.020 1.00 95.38 88 GLY A O 1
ATOM 697 N N . TYR A 1 89 ? -4.570 -8.350 2.798 1.00 96.62 89 TYR A N 1
ATOM 698 C CA . TYR A 1 89 ? -5.035 -8.821 1.500 1.00 96.62 89 TYR A CA 1
ATOM 699 C C . TYR A 1 89 ? -3.926 -8.639 0.469 1.00 96.62 89 TYR A C 1
ATOM 701 O O . TYR A 1 89 ? -3.067 -7.772 0.619 1.00 96.62 89 TYR A O 1
ATOM 709 N N . ARG A 1 90 ? -3.970 -9.437 -0.593 1.00 97.38 90 ARG A N 1
ATOM 710 C CA . ARG A 1 90 ? -3.140 -9.263 -1.781 1.00 97.38 90 ARG A CA 1
ATOM 711 C C . ARG A 1 90 ? -4.014 -8.862 -2.956 1.00 97.38 90 ARG A C 1
ATOM 713 O O . ARG A 1 90 ? -5.088 -9.434 -3.144 1.00 97.38 90 ARG A O 1
ATOM 720 N N . CYS A 1 91 ? -3.538 -7.903 -3.735 1.00 97.62 91 CYS A N 1
ATOM 721 C CA . CYS A 1 91 ? -4.096 -7.523 -5.020 1.00 97.62 91 CYS A CA 1
ATOM 722 C C . CYS A 1 91 ? -3.111 -7.889 -6.133 1.00 97.62 91 CYS A C 1
ATOM 724 O O . CYS A 1 91 ? -1.910 -7.673 -5.984 1.00 97.62 91 CYS A O 1
ATOM 726 N N . SER A 1 92 ? -3.606 -8.433 -7.241 1.00 97.25 92 SER A N 1
ATOM 727 C CA . SER A 1 92 ? -2.807 -8.740 -8.435 1.00 97.25 92 SER A CA 1
ATOM 728 C C . SER A 1 92 ? -3.597 -8.472 -9.718 1.00 97.25 92 SER A C 1
ATOM 730 O O . SER A 1 92 ? -4.786 -8.157 -9.660 1.00 97.25 92 SER A O 1
ATOM 732 N N . GLY A 1 93 ? -2.930 -8.554 -10.872 1.00 94.19 93 GLY A N 1
ATOM 733 C CA . GLY A 1 93 ? -3.521 -8.241 -12.182 1.00 94.19 93 GLY A CA 1
ATOM 734 C C . GLY A 1 93 ? -3.369 -6.776 -12.601 1.00 94.19 93 GLY A C 1
ATOM 735 O O . GLY A 1 93 ? -3.829 -6.394 -13.675 1.00 94.19 93 GLY A O 1
ATOM 736 N N . ALA A 1 94 ? -2.707 -5.963 -11.780 1.00 95.25 94 ALA A N 1
ATOM 737 C CA . ALA A 1 94 ? -2.300 -4.615 -12.140 1.00 95.25 94 ALA A CA 1
ATOM 738 C C . ALA A 1 94 ? -0.963 -4.612 -12.896 1.00 95.25 94 ALA A C 1
ATOM 740 O O . ALA A 1 94 ? -0.214 -5.592 -12.875 1.00 95.25 94 ALA A O 1
ATOM 741 N N . GLU A 1 95 ? -0.690 -3.508 -13.584 1.00 95.56 95 GLU A N 1
ATOM 742 C CA . GLU A 1 95 ? 0.499 -3.346 -14.412 1.00 95.56 95 GLU A CA 1
ATOM 743 C C . GLU A 1 95 ? 1.027 -1.911 -14.322 1.00 95.56 95 GLU A C 1
ATOM 745 O O . GLU A 1 95 ? 0.255 -0.950 -14.315 1.00 95.56 95 GLU A O 1
ATOM 750 N N . PHE A 1 96 ? 2.345 -1.768 -14.284 1.00 95.06 96 PHE A N 1
ATOM 751 C CA . PHE A 1 96 ? 3.040 -0.493 -14.388 1.00 95.06 96 PHE A CA 1
ATOM 752 C C . PHE A 1 96 ? 3.633 -0.330 -15.791 1.00 95.06 96 PHE A C 1
ATOM 754 O O . PHE A 1 96 ? 4.196 -1.272 -16.347 1.00 95.06 96 PHE A O 1
ATOM 761 N N . ARG A 1 97 ? 3.496 0.867 -16.377 1.00 92.19 97 ARG A N 1
ATOM 762 C CA . ARG A 1 97 ? 3.980 1.181 -17.730 1.00 92.19 97 ARG A CA 1
ATOM 763 C C . ARG A 1 97 ? 4.529 2.604 -17.782 1.00 92.19 97 ARG A C 1
ATOM 765 O O . ARG A 1 97 ? 3.760 3.550 -17.909 1.00 92.19 97 ARG A O 1
ATOM 772 N N . GLY A 1 98 ? 5.847 2.753 -17.692 1.00 83.44 98 GLY A N 1
ATOM 773 C CA . GLY A 1 98 ? 6.544 4.035 -17.870 1.00 83.44 98 GLY A CA 1
ATOM 774 C C . GLY A 1 98 ? 6.468 4.992 -16.674 1.00 83.44 98 GLY A C 1
ATOM 775 O O . GLY A 1 98 ? 7.485 5.584 -16.328 1.00 83.44 98 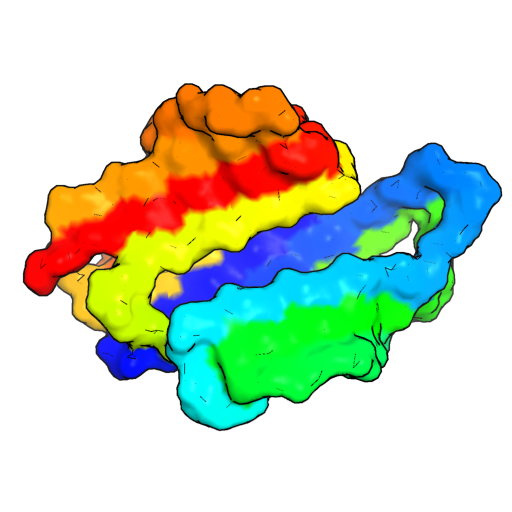GLY A O 1
ATOM 776 N N . ASP A 1 99 ? 5.317 5.094 -16.007 1.00 88.88 99 ASP A N 1
ATOM 777 C CA . ASP A 1 99 ? 5.144 5.889 -14.787 1.00 88.88 99 ASP A CA 1
ATOM 778 C C . ASP A 1 99 ? 5.278 5.006 -13.540 1.00 88.88 99 ASP A C 1
ATOM 780 O O . ASP A 1 99 ? 4.391 4.204 -13.230 1.00 88.88 99 ASP A O 1
ATOM 784 N N . TRP A 1 100 ? 6.376 5.166 -12.799 1.00 94.81 100 TRP A N 1
ATOM 785 C CA . TRP A 1 100 ? 6.654 4.345 -11.621 1.00 94.81 100 TRP A CA 1
ATOM 786 C C . TRP A 1 100 ? 6.488 5.142 -10.339 1.00 94.81 100 TRP A C 1
ATOM 788 O O . TRP A 1 100 ? 7.391 5.838 -9.871 1.00 94.81 100 TRP A O 1
ATOM 798 N N . TYR A 1 101 ? 5.290 5.054 -9.772 1.00 97.12 101 TYR A N 1
ATOM 799 C CA . TYR A 1 101 ? 5.004 5.635 -8.474 1.00 97.12 101 TYR A CA 1
ATOM 800 C C . TYR A 1 101 ? 3.972 4.823 -7.701 1.00 97.12 101 TYR A C 1
ATOM 802 O O . TYR A 1 101 ? 3.101 4.159 -8.260 1.00 97.12 101 TYR A O 1
ATOM 810 N N . TRP A 1 102 ? 4.035 4.937 -6.383 1.00 98.00 102 TRP A N 1
ATOM 811 C CA . TRP A 1 102 ? 3.014 4.449 -5.479 1.00 98.00 102 TRP A CA 1
ATOM 812 C C . TRP A 1 102 ? 2.553 5.580 -4.577 1.00 98.00 102 TRP A C 1
ATOM 814 O O . TRP A 1 102 ? 3.375 6.199 -3.902 1.00 98.00 102 TRP A O 1
ATOM 824 N N . ARG A 1 103 ? 1.242 5.834 -4.544 1.00 97.88 103 ARG A N 1
ATOM 825 C CA . ARG A 1 103 ? 0.622 6.823 -3.656 1.00 97.88 103 ARG A CA 1
ATOM 826 C C . ARG A 1 103 ? -0.329 6.127 -2.694 1.00 97.88 103 ARG A C 1
ATOM 828 O O . ARG A 1 103 ? -1.289 5.488 -3.113 1.00 97.88 103 ARG A O 1
ATOM 835 N N . GLN A 1 104 ? -0.082 6.293 -1.400 1.00 97.88 104 GLN A N 1
ATOM 836 C CA . GLN A 1 104 ? -0.886 5.726 -0.326 1.00 97.88 104 GLN A CA 1
ATOM 837 C C . GLN A 1 104 ? -1.628 6.828 0.425 1.00 97.88 104 GLN A C 1
ATOM 839 O O . GLN A 1 104 ? -0.997 7.725 0.973 1.00 97.88 104 GLN A O 1
ATOM 844 N N . GLN A 1 105 ? -2.953 6.716 0.517 1.00 96.75 105 GLN A N 1
ATOM 845 C CA . GLN A 1 105 ? -3.775 7.546 1.401 1.00 96.75 105 GLN A CA 1
ATOM 846 C C . GLN A 1 105 ? -3.909 6.916 2.791 1.00 96.75 105 GLN A C 1
ATOM 848 O O . GLN A 1 105 ? -4.077 5.698 2.916 1.00 96.75 105 GLN A O 1
ATOM 853 N N . PHE A 1 106 ? -3.942 7.736 3.840 1.00 96.56 106 PHE A N 1
ATOM 854 C CA . PHE A 1 106 ? -4.219 7.285 5.204 1.00 96.56 106 PHE A CA 1
ATOM 855 C C . PHE A 1 106 ? -5.611 7.743 5.652 1.00 96.56 106 PHE A C 1
ATOM 857 O O . PHE A 1 106 ? -5.859 8.913 5.914 1.00 96.56 106 PHE A O 1
ATOM 864 N N . ALA A 1 107 ? -6.551 6.800 5.758 1.00 93.06 107 ALA A N 1
ATOM 865 C CA . ALA A 1 107 ? -7.919 7.085 6.214 1.00 93.06 107 ALA A CA 1
ATOM 866 C C . ALA A 1 107 ? -8.053 7.161 7.750 1.00 93.06 107 ALA A C 1
ATOM 868 O O . ALA A 1 107 ? -9.121 7.469 8.276 1.00 93.06 107 ALA A O 1
ATOM 869 N N . ARG A 1 108 ? -7.000 6.792 8.485 1.00 93.25 108 ARG A N 1
ATOM 870 C CA . ARG A 1 108 ? -6.950 6.730 9.952 1.00 93.25 108 ARG A CA 1
ATOM 871 C C . ARG A 1 108 ? -5.549 7.101 10.415 1.00 93.25 108 ARG A C 1
ATOM 873 O O . ARG A 1 108 ? -4.593 6.892 9.666 1.00 93.25 108 ARG A O 1
ATOM 880 N N . HIS A 1 109 ? -5.436 7.536 11.670 1.00 95.75 109 HIS A N 1
ATOM 881 C CA . HIS A 1 109 ? -4.138 7.677 12.321 1.00 95.75 109 HIS A CA 1
ATOM 882 C C . HIS A 1 109 ? -3.330 6.384 12.168 1.00 95.75 109 HIS A C 1
ATOM 884 O O . HIS A 1 109 ? -3.804 5.298 12.511 1.00 95.75 109 HIS A O 1
ATOM 890 N N . THR A 1 110 ? -2.126 6.509 11.622 1.00 96.94 110 THR A N 1
ATOM 891 C CA . THR A 1 110 ? -1.238 5.391 11.315 1.00 96.94 110 THR A CA 1
ATOM 892 C C . THR A 1 110 ? 0.099 5.648 11.988 1.00 96.94 110 THR A C 1
ATOM 894 O O . THR A 1 110 ? 0.868 6.508 11.572 1.00 96.94 110 THR A O 1
ATOM 897 N N . GLN A 1 111 ? 0.374 4.897 13.055 1.00 96.94 111 GLN A N 1
ATOM 898 C CA . GLN A 1 111 ? 1.587 5.089 13.850 1.00 96.94 111 GLN A CA 1
ATOM 899 C C . GLN A 1 111 ? 2.861 4.833 13.040 1.00 96.94 111 GLN A C 1
ATOM 901 O O . GLN A 1 111 ? 3.811 5.596 13.161 1.00 96.94 111 GLN A O 1
ATOM 906 N N . ALA A 1 112 ? 2.859 3.787 12.215 1.00 97.56 112 ALA A N 1
ATOM 907 C CA . ALA A 1 112 ? 3.973 3.424 11.352 1.00 97.56 112 ALA A CA 1
ATOM 908 C C . ALA A 1 112 ? 3.452 2.918 10.004 1.00 97.56 112 ALA A C 1
ATOM 910 O O . ALA A 1 112 ? 2.503 2.122 9.948 1.00 97.56 112 ALA A O 1
ATOM 911 N N . TYR A 1 113 ? 4.088 3.370 8.934 1.00 98.38 113 TYR A N 1
ATOM 912 C CA . TYR A 1 113 ? 3.888 2.955 7.556 1.00 98.38 113 TYR A CA 1
ATOM 913 C C . TYR A 1 113 ? 5.222 2.492 6.985 1.00 98.38 113 TYR A C 1
ATOM 915 O O . TYR A 1 113 ? 6.221 3.193 7.116 1.00 98.38 113 TYR A O 1
ATOM 923 N N . VAL A 1 114 ? 5.216 1.326 6.351 1.00 98.69 114 VAL A N 1
ATOM 924 C CA . VAL A 1 114 ? 6.358 0.781 5.620 1.00 98.69 114 VAL A CA 1
ATOM 925 C C . VAL A 1 114 ? 5.867 0.364 4.243 1.00 98.69 114 VAL A C 1
ATOM 927 O O . VAL A 1 114 ? 4.905 -0.399 4.140 1.00 98.69 114 VAL A O 1
ATOM 930 N N . LEU A 1 115 ? 6.516 0.866 3.203 1.00 98.81 115 LEU A N 1
ATOM 931 C CA . LEU A 1 115 ? 6.370 0.415 1.829 1.00 98.81 115 LEU A CA 1
ATOM 932 C C . LEU A 1 115 ? 7.666 -0.261 1.409 1.00 98.81 115 LEU A C 1
ATOM 934 O O . LEU A 1 115 ? 8.695 0.402 1.324 1.00 98.81 115 LEU A O 1
ATOM 938 N N . ASN A 1 116 ? 7.592 -1.547 1.107 1.00 98.75 116 ASN A N 1
ATOM 939 C CA . ASN A 1 116 ? 8.663 -2.292 0.473 1.00 98.75 116 ASN A CA 1
ATOM 940 C C . ASN A 1 116 ? 8.334 -2.413 -1.012 1.00 98.75 116 ASN A C 1
ATOM 942 O O . ASN A 1 116 ? 7.240 -2.848 -1.368 1.00 98.75 116 ASN A O 1
ATOM 946 N N . VAL A 1 117 ? 9.267 -2.042 -1.878 1.00 98.56 117 VAL A N 1
ATOM 947 C CA . VAL A 1 117 ? 9.153 -2.207 -3.326 1.00 98.56 117 VAL A CA 1
ATOM 948 C C . VAL A 1 117 ? 10.269 -3.125 -3.789 1.00 98.56 117 VAL A C 1
ATOM 950 O O . VAL A 1 117 ? 11.424 -2.917 -3.432 1.00 98.56 117 VAL A O 1
ATOM 953 N N . ARG A 1 118 ? 9.925 -4.116 -4.605 1.00 98.12 118 ARG A N 1
ATOM 954 C CA . ARG A 1 118 ? 10.871 -4.877 -5.421 1.00 98.12 118 ARG A CA 1
ATOM 955 C C . ARG A 1 118 ? 10.442 -4.753 -6.869 1.00 98.12 118 ARG A C 1
ATOM 957 O O . ARG A 1 118 ? 9.303 -5.089 -7.195 1.00 98.12 118 ARG A O 1
ATOM 964 N N . HIS A 1 119 ? 11.334 -4.259 -7.713 1.00 97.25 119 HIS A N 1
ATOM 965 C CA . HIS A 1 119 ? 11.094 -4.088 -9.136 1.00 97.25 119 HIS A CA 1
ATOM 966 C C . HIS A 1 119 ? 12.175 -4.818 -9.924 1.00 97.25 119 HIS A C 1
ATOM 968 O O . HIS A 1 119 ? 13.337 -4.420 -9.912 1.00 97.25 119 HIS A O 1
ATOM 974 N N . ALA A 1 120 ? 11.775 -5.907 -10.571 1.00 96.81 120 ALA A N 1
ATOM 975 C CA . ALA A 1 120 ? 12.684 -6.773 -11.296 1.00 96.81 120 ALA A CA 1
ATOM 976 C C . ALA A 1 120 ? 13.129 -6.171 -12.631 1.00 96.81 120 ALA A C 1
ATOM 978 O O . ALA A 1 120 ? 12.326 -5.555 -13.331 1.00 96.81 120 ALA A O 1
ATOM 979 N N . GLY A 1 121 ? 14.385 -6.418 -13.003 1.00 93.06 121 GLY A N 1
ATOM 980 C CA . GLY A 1 121 ? 14.952 -5.990 -14.285 1.00 93.06 121 GLY A CA 1
ATOM 981 C C . GLY A 1 121 ? 15.275 -4.498 -14.362 1.00 93.06 121 GLY A C 1
ATOM 982 O O . GLY A 1 121 ? 15.338 -3.946 -15.459 1.00 93.06 121 GLY A O 1
ATOM 983 N N . ILE A 1 122 ? 15.462 -3.838 -13.216 1.00 91.44 122 I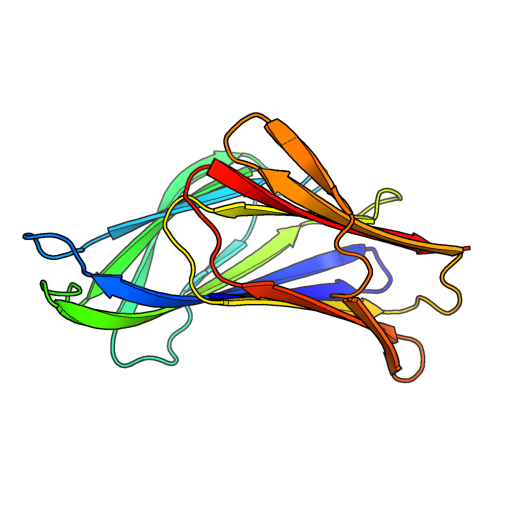LE A N 1
ATOM 984 C CA . ILE A 1 122 ? 15.918 -2.449 -13.155 1.00 91.44 122 ILE A CA 1
ATOM 985 C C . ILE A 1 122 ? 17.393 -2.449 -12.790 1.00 91.44 122 ILE A C 1
ATOM 987 O O . ILE A 1 122 ? 17.752 -2.695 -11.643 1.00 91.44 122 ILE A O 1
ATOM 991 N N . HIS A 1 123 ? 18.236 -2.142 -13.774 1.00 86.75 123 HIS A N 1
ATOM 992 C CA . HIS A 1 123 ? 19.691 -2.124 -13.609 1.00 86.75 123 HIS A CA 1
ATOM 993 C C . HIS A 1 123 ? 20.248 -0.724 -13.314 1.00 86.75 123 HIS A C 1
ATOM 995 O O . HIS A 1 123 ? 21.352 -0.601 -12.790 1.00 86.75 123 HIS A O 1
ATOM 1001 N N . GLU A 1 124 ? 19.502 0.332 -13.654 1.00 90.00 124 GLU A N 1
ATOM 1002 C CA . GLU A 1 124 ? 19.918 1.715 -13.428 1.00 90.00 124 GLU A CA 1
ATOM 1003 C C . GLU A 1 124 ? 18.723 2.610 -13.081 1.00 90.00 124 GLU A C 1
ATOM 1005 O O . GLU A 1 124 ? 17.757 2.722 -13.835 1.00 90.00 124 GLU A O 1
ATOM 1010 N N . VAL A 1 125 ? 18.804 3.270 -11.928 1.00 92.69 125 VAL A N 1
ATOM 1011 C CA . VAL A 1 125 ? 17.831 4.245 -11.433 1.00 92.69 125 VAL A CA 1
ATOM 1012 C C . VAL A 1 125 ? 18.357 5.652 -11.692 1.00 92.69 125 VAL A C 1
ATOM 1014 O O . VAL A 1 125 ? 19.409 6.034 -11.184 1.00 92.69 125 VAL A O 1
ATOM 1017 N N . ALA A 1 126 ? 17.590 6.437 -12.443 1.00 92.75 126 ALA A N 1
ATOM 1018 C CA . ALA A 1 126 ? 17.870 7.839 -12.737 1.00 92.75 126 ALA A CA 1
ATOM 1019 C C . ALA A 1 126 ? 17.497 8.768 -11.570 1.00 92.75 126 ALA A C 1
ATOM 1021 O O . ALA A 1 126 ? 18.123 9.809 -11.367 1.00 92.75 126 ALA A O 1
ATOM 1022 N N . GLY A 1 127 ? 16.478 8.404 -10.788 1.00 94.19 127 GLY A N 1
ATOM 1023 C CA . GLY A 1 127 ? 16.019 9.221 -9.673 1.00 94.19 127 GLY A CA 1
ATOM 1024 C C . GLY A 1 127 ? 14.988 8.521 -8.803 1.00 94.19 127 GLY A C 1
ATOM 1025 O O . GLY A 1 127 ? 14.216 7.691 -9.269 1.00 94.19 127 GLY A O 1
ATOM 1026 N N . ILE A 1 128 ? 14.968 8.882 -7.523 1.00 96.75 128 ILE A N 1
ATOM 1027 C CA . ILE A 1 128 ? 13.938 8.483 -6.560 1.00 96.75 128 ILE A CA 1
ATOM 1028 C C . ILE A 1 128 ? 13.439 9.753 -5.889 1.00 96.75 128 ILE A C 1
ATOM 1030 O O . ILE A 1 128 ? 14.234 10.630 -5.559 1.00 96.75 128 ILE A O 1
ATOM 1034 N N . THR A 1 129 ? 12.134 9.874 -5.692 1.00 97.62 129 THR A N 1
ATOM 1035 C CA . THR A 1 129 ? 11.513 10.999 -4.991 1.00 97.62 129 THR A CA 1
ATOM 1036 C C . THR A 1 129 ? 10.446 10.482 -4.041 1.00 97.62 129 THR A C 1
ATOM 1038 O O . THR A 1 129 ? 9.562 9.730 -4.450 1.00 97.62 129 THR A O 1
ATOM 1041 N N . ALA A 1 130 ? 10.497 10.913 -2.782 1.00 98.31 130 ALA A N 1
ATOM 1042 C CA . ALA A 1 130 ? 9.443 10.662 -1.807 1.00 98.31 130 ALA A CA 1
ATOM 1043 C C . ALA A 1 130 ? 8.826 11.963 -1.285 1.00 98.31 130 ALA A C 1
ATOM 1045 O O . ALA A 1 130 ? 9.540 12.904 -0.931 1.00 98.31 130 ALA A O 1
ATOM 1046 N N . ILE A 1 131 ? 7.494 11.996 -1.224 1.00 98.19 131 ILE A N 1
ATOM 1047 C CA . ILE A 1 131 ? 6.697 13.150 -0.792 1.00 98.19 131 ILE A CA 1
ATOM 1048 C C . ILE A 1 131 ? 5.667 12.694 0.244 1.00 98.19 131 ILE A C 1
ATOM 1050 O O . ILE A 1 131 ? 5.006 11.669 0.073 1.00 98.19 131 ILE A O 1
ATOM 1054 N N . GLU A 1 132 ? 5.515 13.478 1.306 1.00 98.19 132 GLU A N 1
ATOM 1055 C CA . GLU A 1 132 ? 4.375 13.432 2.218 1.00 98.19 132 GLU A CA 1
ATOM 1056 C C . GLU A 1 132 ? 3.481 14.652 1.975 1.00 98.19 132 GLU A C 1
ATOM 1058 O O . GLU A 1 132 ? 3.939 15.791 2.048 1.00 98.19 132 GLU A O 1
ATOM 1063 N N . GLU A 1 133 ? 2.203 14.406 1.712 1.00 98.19 133 GLU A N 1
ATOM 1064 C CA . GLU A 1 133 ? 1.160 15.430 1.643 1.00 98.19 133 GLU A CA 1
ATOM 1065 C C . GLU A 1 133 ? 0.464 15.511 3.008 1.00 98.19 133 GLU A C 1
ATOM 1067 O O . GLU A 1 133 ? 0.009 14.499 3.559 1.00 98.19 133 GLU A O 1
ATOM 1072 N N . LEU A 1 134 ? 0.420 16.714 3.576 1.00 97.06 134 LEU A N 1
ATOM 1073 C CA . LEU A 1 134 ? -0.202 17.018 4.861 1.00 97.06 134 LEU A CA 1
ATOM 1074 C C . LEU A 1 134 ? -1.726 17.182 4.714 1.00 97.06 134 LEU A C 1
ATOM 1076 O O . LEU A 1 134 ? -2.216 17.396 3.605 1.00 97.06 134 LEU A O 1
ATOM 1080 N N . PRO A 1 135 ? -2.505 17.126 5.813 1.00 96.25 135 PRO A N 1
ATOM 1081 C CA . PRO A 1 135 ? -3.966 17.229 5.733 1.00 96.25 135 PRO A CA 1
ATOM 1082 C C . PRO A 1 135 ? -4.482 18.561 5.165 1.00 96.25 135 PRO A C 1
ATOM 1084 O O . PRO A 1 135 ? -5.626 18.633 4.719 1.00 96.25 135 PRO A O 1
ATOM 1087 N N . ASP A 1 136 ? -3.663 19.615 5.201 1.00 95.81 136 ASP A N 1
ATOM 1088 C CA . ASP A 1 136 ? -3.951 20.935 4.629 1.00 95.81 136 ASP A CA 1
ATOM 1089 C C . ASP A 1 136 ? -3.547 21.062 3.146 1.00 95.81 136 ASP A C 1
ATOM 1091 O O . ASP A 1 136 ? -3.750 22.117 2.542 1.00 95.81 136 ASP A O 1
ATOM 1095 N N . GLY A 1 137 ? -3.006 19.993 2.552 1.00 94.75 137 GLY A N 1
ATOM 1096 C CA . GLY A 1 137 ? -2.533 19.941 1.171 1.00 94.75 137 GLY A CA 1
ATOM 1097 C C . GLY A 1 137 ? -1.102 20.443 0.972 1.00 94.75 137 GLY A C 1
ATOM 1098 O O . GLY A 1 137 ? -0.628 20.460 -0.162 1.00 94.75 137 GLY A O 1
ATOM 1099 N N . ALA A 1 138 ? -0.393 20.854 2.029 1.00 96.81 138 ALA A N 1
ATOM 1100 C CA . ALA A 1 138 ? 1.019 21.193 1.912 1.00 96.81 138 ALA A CA 1
ATOM 1101 C C . ALA A 1 138 ? 1.866 19.935 1.669 1.00 96.81 138 ALA A C 1
ATOM 1103 O O . ALA A 1 138 ? 1.623 18.878 2.249 1.00 96.81 138 ALA A O 1
ATOM 1104 N N . GLU A 1 139 ? 2.906 20.063 0.850 1.00 97.50 139 GLU A N 1
ATOM 1105 C CA . GLU A 1 139 ? 3.820 18.964 0.543 1.00 97.50 139 GLU A CA 1
ATOM 1106 C C . GLU A 1 139 ? 5.145 19.108 1.289 1.00 97.50 139 GLU A C 1
ATOM 1108 O O . GLU A 1 139 ? 5.672 20.206 1.496 1.00 97.50 139 GLU A O 1
ATOM 1113 N N . ARG A 1 140 ? 5.718 17.967 1.668 1.00 96.06 140 ARG A N 1
ATOM 1114 C CA . ARG A 1 140 ? 7.043 17.867 2.270 1.00 96.06 140 ARG A C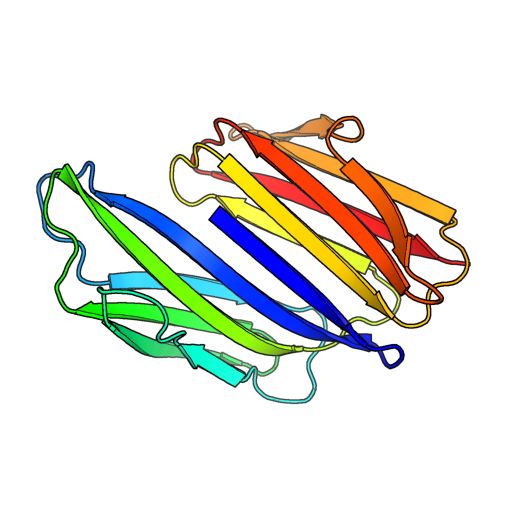A 1
ATOM 1115 C C . ARG A 1 140 ? 7.831 16.754 1.599 1.00 96.06 140 ARG A C 1
ATOM 1117 O O . ARG A 1 140 ? 7.334 15.640 1.460 1.00 96.06 140 ARG A O 1
ATOM 1124 N N . LEU A 1 141 ? 9.081 17.034 1.241 1.00 96.62 141 LEU A N 1
ATOM 1125 C CA . LEU A 1 141 ? 10.012 15.990 0.818 1.00 96.62 141 LEU A CA 1
ATOM 1126 C C . LEU A 1 141 ? 10.292 15.038 1.988 1.00 96.62 141 LEU A C 1
ATOM 1128 O O . LEU A 1 141 ? 10.489 15.482 3.117 1.00 96.62 141 LEU A O 1
ATOM 1132 N N . ALA A 1 142 ? 10.305 13.743 1.694 1.00 95.62 142 ALA A N 1
ATOM 1133 C CA . ALA A 1 142 ? 10.567 12.666 2.647 1.00 95.62 142 ALA A CA 1
ATOM 1134 C C . ALA A 1 142 ? 11.676 11.728 2.136 1.00 95.62 142 ALA A C 1
ATOM 1136 O O . ALA A 1 142 ? 11.669 10.525 2.408 1.00 95.62 142 ALA A O 1
ATOM 1137 N N . GLN A 1 143 ? 12.603 12.271 1.342 1.00 94.50 143 GLN A N 1
ATOM 1138 C CA . GLN A 1 143 ? 13.671 11.523 0.678 1.00 94.50 143 GLN A CA 1
ATOM 1139 C C . GLN A 1 143 ? 14.577 10.797 1.675 1.00 94.50 143 GLN A C 1
ATOM 1141 O O . GLN A 1 143 ? 15.019 9.682 1.423 1.00 94.50 143 GLN A O 1
ATOM 1146 N N . GLU A 1 144 ? 14.813 11.413 2.832 1.00 93.38 144 GLU A N 1
ATOM 1147 C CA . GLU A 1 144 ? 15.608 10.860 3.927 1.00 93.38 144 GLU A CA 1
ATOM 1148 C C . GLU A 1 144 ? 15.009 9.582 4.522 1.00 93.38 144 GLU A C 1
ATOM 1150 O O . GLU A 1 144 ? 15.690 8.851 5.234 1.00 93.38 144 GLU A O 1
ATOM 1155 N N . SER A 1 145 ? 13.732 9.320 4.238 1.00 95.50 145 SER A N 1
ATOM 1156 C CA . SER A 1 145 ? 13.006 8.149 4.718 1.00 95.50 145 SER A CA 1
ATOM 1157 C C . SER A 1 145 ? 12.990 6.992 3.712 1.00 95.50 145 SER A C 1
ATOM 1159 O O . SER A 1 145 ? 12.258 6.020 3.922 1.00 95.50 145 SER A O 1
ATOM 1161 N N . VAL A 1 146 ? 13.742 7.104 2.611 1.00 97.94 146 VAL A N 1
ATOM 1162 C CA . VAL A 1 146 ? 13.873 6.060 1.591 1.00 97.94 146 VAL A CA 1
ATOM 1163 C C . VAL A 1 146 ? 15.259 5.435 1.662 1.00 97.94 146 VAL A C 1
ATOM 1165 O O . VAL A 1 146 ? 16.272 6.117 1.527 1.00 97.94 146 VAL A O 1
ATOM 1168 N N . ILE A 1 147 ? 15.294 4.118 1.821 1.00 97.88 147 ILE A N 1
ATOM 1169 C CA . ILE A 1 147 ? 16.496 3.299 1.667 1.00 97.88 147 ILE A CA 1
ATOM 1170 C C . ILE A 1 147 ? 16.301 2.466 0.410 1.00 97.88 147 ILE A C 1
ATOM 1172 O O . ILE A 1 147 ? 15.228 1.895 0.215 1.00 97.88 147 ILE A O 1
ATOM 1176 N N . TRP A 1 148 ? 17.312 2.393 -0.444 1.00 97.31 148 TRP A N 1
ATOM 1177 C CA . TRP A 1 148 ? 17.246 1.602 -1.662 1.00 97.31 148 TRP A CA 1
ATOM 1178 C C . TRP A 1 148 ? 18.608 1.022 -2.016 1.00 97.31 148 TRP A C 1
ATOM 1180 O O . TRP A 1 148 ? 19.639 1.582 -1.645 1.00 97.31 148 TRP A O 1
ATOM 1190 N N . ASP A 1 149 ? 18.577 -0.112 -2.702 1.00 96.62 149 ASP A N 1
ATOM 1191 C CA . ASP A 1 149 ? 19.747 -0.828 -3.200 1.00 96.62 149 ASP A CA 1
ATOM 1192 C C . ASP A 1 149 ? 19.317 -1.772 -4.335 1.00 96.62 149 ASP A C 1
ATOM 1194 O O . ASP A 1 149 ? 18.125 -1.884 -4.644 1.00 96.62 149 ASP A O 1
ATOM 1198 N N . TYR A 1 150 ? 20.273 -2.476 -4.929 1.00 96.88 150 TYR A N 1
ATOM 1199 C CA . TYR A 1 150 ? 20.012 -3.573 -5.852 1.00 96.88 150 TYR A CA 1
ATOM 1200 C C . TYR A 1 150 ? 20.204 -4.932 -5.171 1.00 96.88 150 TYR A C 1
ATOM 1202 O O . TYR A 1 150 ? 21.171 -5.159 -4.446 1.00 96.88 150 TYR A O 1
ATOM 1210 N N . ASP A 1 151 ? 19.298 -5.865 -5.452 1.00 94.75 151 ASP A N 1
ATOM 1211 C CA . ASP A 1 151 ? 19.436 -7.291 -5.144 1.00 94.75 151 ASP A CA 1
ATOM 1212 C C . ASP A 1 151 ? 19.558 -8.060 -6.465 1.00 94.75 151 ASP A C 1
ATOM 1214 O O . ASP A 1 151 ? 18.562 -8.444 -7.082 1.00 94.75 151 ASP A O 1
ATOM 1218 N N . GLY A 1 152 ? 20.795 -8.219 -6.942 1.00 92.44 152 GLY A N 1
ATOM 1219 C CA . GLY A 1 152 ? 21.060 -8.713 -8.292 1.00 92.44 152 GLY A CA 1
ATOM 1220 C C . GLY A 1 152 ? 20.589 -7.709 -9.346 1.00 92.44 152 GLY A C 1
ATOM 1221 O O . GLY A 1 152 ? 21.094 -6.592 -9.392 1.00 92.44 152 GLY A O 1
ATOM 1222 N N . ASP A 1 153 ? 19.621 -8.117 -10.166 1.00 92.25 153 ASP A N 1
AT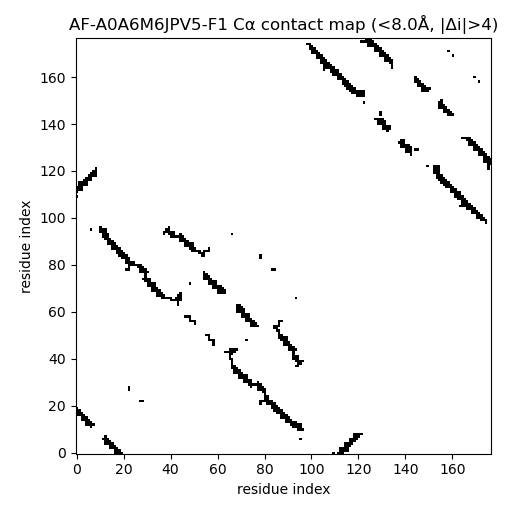OM 1223 C CA . ASP A 1 153 ? 19.017 -7.298 -11.230 1.00 92.25 153 ASP A CA 1
ATOM 1224 C C . ASP A 1 153 ? 17.719 -6.595 -10.790 1.00 92.25 153 ASP A C 1
ATOM 1226 O O . ASP A 1 153 ? 17.005 -6.004 -11.606 1.00 92.25 153 ASP A O 1
ATOM 1230 N N . ASP A 1 154 ? 17.383 -6.684 -9.503 1.00 95.81 154 ASP A N 1
ATOM 1231 C CA . ASP A 1 154 ? 16.152 -6.135 -8.958 1.00 95.81 154 ASP A CA 1
ATOM 1232 C C . ASP A 1 154 ? 16.446 -4.880 -8.137 1.00 95.81 154 ASP A C 1
ATOM 1234 O O . ASP A 1 154 ? 17.274 -4.892 -7.226 1.00 95.81 154 ASP A O 1
ATOM 1238 N N . LEU A 1 155 ? 15.700 -3.808 -8.394 1.00 97.06 155 LEU A N 1
ATOM 1239 C CA . LEU A 1 155 ? 15.676 -2.636 -7.527 1.00 97.06 155 LEU A CA 1
ATOM 1240 C C . LEU A 1 155 ? 14.845 -2.944 -6.279 1.00 97.06 155 LEU A C 1
ATOM 1242 O O . LEU A 1 155 ? 13.660 -3.278 -6.385 1.00 97.06 155 LEU A O 1
ATOM 1246 N N . ILE A 1 156 ? 15.433 -2.758 -5.100 1.00 98.06 156 ILE A N 1
ATOM 1247 C CA . ILE A 1 156 ? 14.755 -2.873 -3.809 1.00 98.06 156 ILE A CA 1
ATOM 1248 C C . ILE A 1 156 ? 14.688 -1.499 -3.151 1.00 98.06 156 ILE A C 1
ATOM 1250 O O . ILE A 1 156 ? 15.692 -0.803 -3.032 1.00 98.06 156 ILE A O 1
ATOM 1254 N N . MET A 1 157 ? 13.506 -1.108 -2.680 1.00 98.38 157 MET A N 1
ATOM 1255 C CA . MET A 1 157 ? 13.306 0.136 -1.937 1.00 98.38 157 MET A CA 1
ATOM 1256 C C . MET A 1 157 ? 12.471 -0.112 -0.690 1.00 98.38 157 MET A C 1
ATOM 1258 O O . MET A 1 157 ? 11.521 -0.890 -0.701 1.00 98.38 157 MET A O 1
ATOM 1262 N N . THR A 1 158 ? 12.796 0.593 0.383 1.00 98.69 158 THR A N 1
ATOM 1263 C CA . THR A 1 158 ? 12.003 0.668 1.606 1.00 98.69 158 THR A CA 1
ATOM 1264 C C . THR A 1 158 ? 11.738 2.133 1.911 1.00 98.69 158 THR A C 1
ATOM 1266 O O . THR A 1 158 ? 12.671 2.910 2.096 1.00 98.69 158 THR A O 1
ATOM 1269 N N . PHE A 1 159 ? 10.465 2.512 1.972 1.00 98.62 159 PHE A N 1
ATOM 1270 C CA . PHE A 1 159 ? 10.024 3.850 2.348 1.00 98.62 159 PHE A CA 1
ATOM 1271 C C . PHE A 1 159 ? 9.201 3.781 3.631 1.00 98.62 159 PHE A C 1
ATOM 1273 O O . PHE A 1 159 ? 8.181 3.090 3.691 1.00 98.62 159 PHE A O 1
ATOM 1280 N N . THR A 1 160 ? 9.634 4.501 4.664 1.00 98.44 160 THR A N 1
ATOM 1281 C CA . THR A 1 160 ? 8.992 4.469 5.984 1.00 98.44 160 THR A CA 1
ATOM 1282 C C . THR A 1 160 ? 8.449 5.827 6.385 1.00 98.44 160 THR A C 1
ATOM 1284 O O . THR A 1 160 ? 9.146 6.819 6.234 1.00 98.44 160 THR A O 1
ATOM 1287 N N . ARG A 1 161 ? 7.255 5.893 6.975 1.00 98.06 161 ARG A N 1
ATOM 1288 C CA . ARG A 1 161 ? 6.725 7.111 7.615 1.00 98.06 161 ARG A CA 1
ATOM 1289 C C . ARG A 1 161 ? 6.099 6.780 8.960 1.00 98.06 161 ARG A C 1
ATOM 1291 O O . ARG A 1 161 ? 5.620 5.668 9.179 1.00 98.06 161 ARG A O 1
ATOM 1298 N N . GLU A 1 162 ? 6.057 7.758 9.853 1.00 97.31 162 GLU A N 1
ATOM 1299 C CA . GLU A 1 162 ? 5.531 7.593 11.206 1.00 97.31 162 GLU A CA 1
ATOM 1300 C C . GLU A 1 162 ? 4.534 8.692 11.557 1.00 97.31 162 GLU A C 1
ATOM 1302 O O . GLU A 1 162 ? 4.626 9.804 11.046 1.00 97.31 162 GLU A O 1
ATOM 1307 N N . ARG A 1 163 ? 3.628 8.388 12.495 1.00 96.31 163 ARG A N 1
ATOM 1308 C CA . ARG A 1 163 ? 2.653 9.334 13.070 1.00 96.31 163 ARG A CA 1
ATOM 1309 C C . ARG A 1 163 ? 1.824 10.067 12.011 1.00 96.31 163 ARG A C 1
ATOM 1311 O O . ARG A 1 163 ? 1.609 11.268 12.105 1.00 96.31 163 ARG A O 1
ATOM 1318 N N . LEU A 1 164 ? 1.338 9.312 11.035 1.00 97.38 164 LEU A N 1
ATOM 1319 C CA . LEU A 1 164 ? 0.509 9.835 9.961 1.00 97.38 164 LEU A CA 1
ATOM 1320 C C . LEU A 1 164 ? -0.928 10.054 10.442 1.00 97.38 164 LEU A C 1
ATOM 1322 O O . LEU A 1 164 ? -1.489 9.242 11.185 1.00 97.38 164 LEU A O 1
ATOM 1326 N N . GLU A 1 165 ? -1.530 11.138 9.987 1.00 96.88 165 GLU A N 1
ATOM 1327 C CA . GLU A 1 165 ? -2.884 11.577 10.284 1.00 96.88 165 GLU A CA 1
ATOM 1328 C C . GLU A 1 165 ? -3.875 11.164 9.184 1.00 96.88 165 GLU A C 1
ATOM 1330 O O . GLU A 1 165 ? -3.485 10.865 8.049 1.00 96.88 165 GLU A O 1
ATOM 1335 N N . PRO A 1 166 ? -5.184 11.129 9.495 1.00 96.19 166 PRO A N 1
ATOM 1336 C CA . PRO A 1 166 ? -6.210 11.026 8.470 1.00 96.19 166 PRO A CA 1
ATOM 1337 C C . PRO A 1 166 ? -6.051 12.119 7.404 1.00 96.19 166 PRO A C 1
ATOM 1339 O O . PRO A 1 166 ? -5.751 13.263 7.727 1.00 96.19 166 PRO A O 1
ATOM 1342 N N . ASN A 1 167 ? -6.323 11.766 6.147 1.00 96.31 167 ASN A N 1
ATOM 1343 C CA . ASN A 1 167 ? -6.203 12.634 4.967 1.00 96.31 167 ASN A CA 1
ATOM 1344 C C . ASN A 1 167 ? -4.773 13.026 4.570 1.00 96.31 167 ASN A C 1
ATOM 1346 O O . ASN A 1 167 ? -4.612 13.869 3.696 1.00 96.31 167 ASN A O 1
ATOM 1350 N N . GLN A 1 168 ? -3.750 12.381 5.131 1.00 97.81 168 GLN A N 1
ATOM 1351 C CA . GLN A 1 168 ? -2.400 12.459 4.575 1.00 97.81 168 GLN A CA 1
ATOM 1352 C C . GLN A 1 168 ? -2.196 11.481 3.419 1.00 97.81 168 GLN A C 1
ATOM 1354 O O . GLN A 1 168 ? -2.876 10.447 3.325 1.00 97.81 168 GLN A O 1
ATOM 1359 N N . TYR A 1 169 ? -1.194 11.778 2.590 1.00 98.06 169 TYR A N 1
ATOM 1360 C CA . TYR A 1 169 ? -0.711 10.885 1.542 1.00 98.06 169 TYR A CA 1
ATOM 1361 C C . TYR A 1 169 ? 0.801 10.708 1.628 1.00 98.06 169 TYR A C 1
ATOM 1363 O O . TYR A 1 169 ? 1.530 11.640 1.951 1.00 98.06 169 TYR A O 1
ATOM 1371 N N . ALA A 1 170 ? 1.274 9.509 1.306 1.00 98.19 170 ALA A N 1
ATOM 1372 C CA . ALA A 1 170 ? 2.689 9.221 1.120 1.00 98.19 170 ALA A CA 1
ATOM 1373 C C . ALA A 1 170 ? 2.900 8.715 -0.307 1.00 98.19 170 ALA A C 1
ATOM 1375 O O . ALA A 1 170 ? 2.259 7.746 -0.723 1.00 98.19 170 ALA A O 1
ATOM 1376 N N . THR A 1 171 ? 3.794 9.368 -1.041 1.00 98.50 171 THR A N 1
ATOM 1377 C CA . THR A 1 171 ? 4.096 9.062 -2.438 1.00 98.50 171 THR A CA 1
ATOM 1378 C C . THR A 1 171 ? 5.567 8.703 -2.574 1.00 98.50 171 THR A C 1
ATOM 1380 O O . THR A 1 171 ? 6.421 9.471 -2.145 1.00 98.50 171 THR A O 1
ATOM 1383 N N . LEU A 1 172 ? 5.855 7.559 -3.190 1.00 98.56 172 LEU A N 1
ATOM 1384 C CA . LEU A 1 172 ? 7.190 7.173 -3.647 1.00 98.56 172 LEU A CA 1
ATOM 1385 C C . LEU A 1 172 ? 7.169 7.106 -5.173 1.00 98.56 172 LEU A C 1
ATOM 1387 O O . LEU A 1 172 ? 6.313 6.428 -5.732 1.00 98.56 172 LEU A O 1
ATOM 1391 N N . ARG A 1 173 ? 8.105 7.780 -5.834 1.00 97.88 173 ARG A N 1
ATOM 1392 C CA . ARG A 1 173 ? 8.319 7.757 -7.284 1.00 97.88 173 ARG A CA 1
ATOM 1393 C C . ARG A 1 173 ? 9.759 7.360 -7.570 1.00 97.88 173 ARG A C 1
ATOM 1395 O O . ARG A 1 173 ? 10.658 7.769 -6.838 1.00 97.88 173 ARG A O 1
ATOM 1402 N N . TRP A 1 174 ? 9.974 6.600 -8.632 1.00 96.44 174 TRP A N 1
ATOM 1403 C CA . TRP A 1 174 ? 11.306 6.272 -9.121 1.00 96.44 174 TRP A CA 1
ATOM 1404 C C . TRP A 1 174 ? 11.341 6.294 -10.646 1.00 96.44 174 TRP A C 1
ATOM 1406 O O . TRP A 1 174 ? 10.329 6.124 -11.320 1.00 96.44 174 TRP A O 1
ATOM 1416 N N . GLU A 1 175 ? 12.517 6.548 -11.193 1.00 93.88 175 GLU A N 1
ATOM 1417 C CA . GLU A 1 175 ? 12.769 6.678 -12.622 1.00 93.88 175 GLU A CA 1
ATOM 1418 C C . GLU A 1 175 ? 13.965 5.794 -12.961 1.00 93.88 175 GLU A C 1
ATOM 1420 O O . GLU A 1 175 ? 14.921 5.734 -12.189 1.00 93.88 175 GLU A O 1
ATOM 1425 N N . HIS A 1 176 ? 13.901 5.085 -14.084 1.00 85.88 176 HIS A N 1
ATOM 1426 C CA . HIS A 1 176 ? 14.978 4.222 -14.568 1.00 85.88 176 HIS A CA 1
ATOM 1427 C C . HIS A 1 176 ? 15.382 4.635 -15.986 1.00 85.88 176 HIS A C 1
ATOM 1429 O O . HIS A 1 176 ? 14.596 5.300 -16.668 1.00 85.88 176 HIS A O 1
ATOM 1435 N N . VAL A 1 177 ? 16.615 4.297 -16.369 1.00 76.19 177 VAL A N 1
ATOM 1436 C CA . VAL A 1 177 ? 17.238 4.673 -17.654 1.00 76.19 177 VAL A CA 1
ATOM 1437 C C . VAL A 1 177 ? 16.862 3.700 -18.767 1.00 76.19 177 VAL A C 1
ATOM 1439 O O . VAL A 1 177 ? 16.801 2.481 -18.490 1.00 76.19 177 VAL A O 1
#

Radius of gyration: 16.63 Å; Cα contacts (8 Å, |Δi|>4): 455; chains: 1; bounding box: 40×37×41 Å

Organism: NCBI:txid2736640

Sequence (177 aa):
MTVDLQIAADGLCSVTYWYHSLNLTDRPVHRAPRDLWFQHSRGQLDLVALRESATRNAIQRLHTADNVAKFACQLSPPIHPGETALFGYRCSGAEFRGDWYWRQQFARHTQAYVLNVRHAGIHEVAGITAIEELPDGAERLAQESVIWDYDGDDLIMTFTRERLEPNQYATLRWEHV

pLDDT: mean 94.71, std 5.18, range [64.44, 98.81]

Foldseek 3Di:
DEKEWEAEPQQWIKIKDKDWDFAQDQAFAQKDKDKFFAPFFQFWKDKAWDDPWPWDWDWAWDDTDGGMTIIMTGTVPTAHNGGITMIMMMITRGGDDQWFKDKDADQAFDFKYKYKYKHAQFPFWPDKWKWKQAQVRDIDTQPVQKDWDDDDRITIIMGMDGGDHHNMMIMITIHGD

Secondary structure (DSSP, 8-state):
-EEEEEE-TTSEEEEEEEEEEE--SSS-EEEEEEEEE-SEEEEEEEEEE---SSSEEEEEEEEEETTEEEEEEEEEEEE-TT-EEEEEEEEEEEE--S--EEEEEESS-EEEEEEEEEEET---EEEEEEEEE-TTS-EEE-GGGEEEEEETTEEEEEEEEEEEPTTEEEEEEEEE-

Solvent-accessible surface area (backbone atoms only — not comparable to full-atom values): 9241 Å² total; per-residue (Å²): 62,42,34,43,37,41,30,43,70,86,23,45,30,37,40,36,40,39,38,73,44,71,30,88,49,97,55,64,45,46,65,48,78,47,75,49,76,45,97,34,41,75,46,60,61,44,77,45,58,41,80,90,41,92,34,44,50,44,74,46,79,74,45,76,48,46,38,33,42,34,33,26,42,37,38,45,66,50,35,40,55,77,31,70,46,48,47,37,37,36,40,30,40,35,37,51,75,98,65,49,67,49,77,45,77,29,90,47,75,34,67,44,39,38,39,39,39,40,34,36,73,43,85,50,75,74,44,76,50,28,38,36,35,40,71,87,68,52,76,41,82,41,55,91,37,52,50,72,52,71,63,85,51,20,33,35,38,39,40,51,53,63,71,40,46,50,65,19,36,43,34,44,36,49,41,67,117

Nearest PDB structures (foldseek):
  8v4l-assembly1_E  TM=4.065E-01  e=7.007E-01  Homo sapiens
  4y9v-assembly1_A  TM=5.203E-01  e=3.191E+00  Acinetobacter phage AP22
  8v3o-assembly1_A  TM=3.898E-01  e=1.117E+00  Homo sapiens
  6s7e-assembly1_A  TM=2.579E-01  e=1.729E-01  Arabidopsis thaliana
  8v3p-assembly1_A  TM=4.041E-01  e=2.527E+00  Homo sapiens

Mean predicted aligned error: 3.57 Å